Protein AF-A0A813TS20-F1 (afdb_monomer_lite)

Secondary structure (DSSP, 8-state):
-------------------------------------PPPP-PPPPPP--TTSPP---HHHHHHHHHH-SPPB-S--TTSS-----BTTBSS-SB-SS---HHHHHHHHHHTS-TTSS-HHHHHHHHHHH-SS-HHHHS---THHHHHHHHHHHHHHHHHHHHHHHHHHH---PPPGGGSHHHHHHHHHHHHHTT-STTTSHHHHS-S----EEEEEEEEE-TTS-EEEEEEEEE---HHHHHHHTTS--SSS-HHHHHHHHHHTEEEEEEEEE-S---HHHH---SS---SEEEEEEEE-TT-------

pLDDT: mean 73.96, std 21.56, range [24.03, 98.19]

Foldseek 3Di:
DDDDDDDDDDDDDDDDDDDDDDDDDDDDDDDDDDDDDDDDDDDDDDDDDDPVDDDDPPVVCVVQCVVPPQWDQQAAAPVSHQDDDDDPVCPQGRTFDAHCDPVLVVLVVVVVDDPVPDDPVSVVVVDCRRDVDDPCGVPDDDPVVVVVVVVVVVVVVVVVVVVVVCCVPPVPDDPPPCPPPVNVVVVLVVCLVVQPPCDPDSVVVDDPDPWDKDWDWDWDQFPVRDIDIDIDIDTDDDPVCLVPPPPPDCPNHHPVVNCVCVVQQFDFKDKDAAADDDDCVGGPDDPDDDDHGMDIDTDHDPPGDDDDDD

InterPro domains:
  IPR004203 Cytochrome c oxidase subunit IV family [PF02936] (77-211)
  IPR004203 Cytochrome c oxidase subunit IV family [PTHR10707] (47-214)
  IPR004203 Cytochrome c oxidase subunit IV family [cd00922] (72-208)
  IPR013288 Cytochrome c oxidase subunit IV [PR01873] (85-98)
  IPR013288 Cytochrome c oxidase subunit IV [PR01873] (128-146)
  IPR013288 Cytochrome c oxidase subunit IV [PR01873] (171-184)
  IPR013288 Cytochrome c oxidase subunit IV [PR01873] (198-214)
  IPR036639 Cytochrome c oxidase subunit IV superfamily [G3DSA:1.10.442.10] (70-215)
  IPR036639 Cytochrome c oxidase subunit IV superfamily [SSF81406] (72-214)

Structure (mmCIF, N/CA/C/O backbone):
data_AF-A0A813TS20-F1
#
_entry.id   AF-A0A813TS20-F1
#
loop_
_atom_site.group_PDB
_atom_site.id
_atom_site.type_symbol
_atom_site.label_atom_id
_atom_site.label_alt_id
_atom_site.label_comp_id
_atom_site.label_asym_id
_atom_site.label_entity_id
_atom_site.label_seq_id
_atom_site.pdbx_PDB_ins_code
_atom_site.Cartn_x
_atom_site.Cartn_y
_atom_site.Cartn_z
_atom_site.occupancy
_atom_site.B_iso_or_equiv
_atom_site.auth_seq_id
_atom_site.auth_comp_id
_atom_site.auth_asym_id
_atom_site.auth_atom_id
_atom_site.pdbx_PDB_model_num
ATOM 1 N N . MET A 1 1 ? 20.647 6.272 16.744 1.00 33.88 1 MET A N 1
ATOM 2 C CA . MET A 1 1 ? 19.736 7.051 15.870 1.00 33.88 1 MET A CA 1
ATOM 3 C C . MET A 1 1 ? 20.485 7.247 14.558 1.00 33.88 1 MET A C 1
ATOM 5 O O . MET A 1 1 ? 21.543 7.846 14.614 1.00 33.88 1 MET A O 1
ATOM 9 N N . SER A 1 2 ? 20.170 6.613 13.426 1.00 26.55 2 SER A N 1
ATOM 10 C CA . SER A 1 2 ? 18.889 6.173 12.834 1.00 26.55 2 SER A CA 1
ATOM 11 C C . SER A 1 2 ? 18.031 7.317 12.276 1.00 26.55 2 SER A C 1
ATOM 13 O O . SER A 1 2 ? 17.400 8.042 13.043 1.00 26.55 2 SER A O 1
ATOM 15 N N . ARG A 1 3 ? 18.085 7.440 10.940 1.00 27.83 3 ARG A N 1
ATOM 16 C CA . ARG A 1 3 ? 17.252 8.140 9.933 1.00 27.83 3 ARG A CA 1
ATOM 17 C C . ARG A 1 3 ? 18.030 7.941 8.618 1.00 27.83 3 ARG A C 1
ATOM 19 O O . ARG A 1 3 ? 19.188 8.329 8.575 1.00 27.83 3 ARG A O 1
ATOM 26 N N . VAL A 1 4 ? 17.569 7.254 7.572 1.00 31.39 4 VAL A N 1
ATOM 27 C CA . VAL A 1 4 ? 16.207 6.886 7.136 1.00 31.39 4 VAL A CA 1
ATOM 28 C C . VAL A 1 4 ? 15.348 8.104 6.799 1.00 31.39 4 VAL A C 1
ATOM 30 O O . VAL A 1 4 ? 14.438 8.468 7.536 1.00 31.39 4 VAL A O 1
ATOM 33 N N . LEU A 1 5 ? 15.655 8.702 5.647 1.00 29.28 5 LEU A N 1
ATOM 34 C CA . LEU A 1 5 ? 14.685 9.190 4.665 1.00 29.28 5 LEU A CA 1
ATOM 35 C C . LEU A 1 5 ? 15.213 8.769 3.277 1.00 29.28 5 LEU A C 1
ATOM 37 O O . LEU A 1 5 ? 16.421 8.769 3.072 1.00 29.28 5 LEU A O 1
ATOM 41 N N . GLY A 1 6 ? 14.399 8.366 2.305 1.00 26.25 6 GLY A N 1
ATOM 42 C CA . GLY A 1 6 ? 12.934 8.362 2.273 1.00 26.25 6 GLY A CA 1
ATOM 43 C C . GLY A 1 6 ? 12.458 9.116 1.040 1.00 26.25 6 GLY A C 1
ATOM 44 O O . GLY A 1 6 ? 12.233 10.321 1.112 1.00 26.25 6 GLY A O 1
ATOM 45 N N . ALA A 1 7 ? 12.361 8.419 -0.093 1.00 27.98 7 ALA A N 1
ATOM 46 C CA . ALA A 1 7 ? 11.979 9.029 -1.361 1.00 27.98 7 ALA A CA 1
ATOM 47 C C . ALA A 1 7 ? 10.559 9.610 -1.284 1.00 27.98 7 ALA A C 1
ATOM 49 O O . ALA A 1 7 ? 9.619 8.909 -0.912 1.00 27.98 7 ALA A O 1
ATOM 50 N N . PHE A 1 8 ? 10.401 10.874 -1.681 1.00 24.03 8 PHE A N 1
ATOM 51 C CA . PHE A 1 8 ? 9.095 11.505 -1.842 1.00 24.03 8 PHE A CA 1
ATOM 52 C C . PHE A 1 8 ? 8.899 11.957 -3.284 1.00 24.03 8 PHE A C 1
ATOM 54 O O . PHE A 1 8 ? 9.515 12.913 -3.751 1.00 24.03 8 PHE A O 1
ATOM 61 N N . CYS A 1 9 ? 8.002 11.259 -3.977 1.00 24.86 9 CYS A N 1
ATOM 62 C CA . CYS A 1 9 ? 7.483 11.683 -5.267 1.00 24.86 9 CYS A CA 1
ATOM 63 C C . CYS A 1 9 ? 6.777 13.043 -5.124 1.00 24.86 9 CYS A C 1
ATOM 65 O O . CYS A 1 9 ? 5.986 13.244 -4.198 1.00 24.86 9 CYS A O 1
ATOM 67 N N . LYS A 1 10 ? 7.009 13.956 -6.072 1.00 27.67 10 LYS A N 1
ATOM 68 C CA . LYS A 1 10 ? 6.129 15.102 -6.319 1.00 27.67 10 LYS A CA 1
ATOM 69 C C . LYS A 1 10 ? 5.746 15.141 -7.790 1.00 27.67 10 LYS A C 1
ATOM 71 O O . LYS A 1 10 ? 6.601 15.254 -8.660 1.00 27.67 10 LYS A O 1
ATOM 76 N N . PHE A 1 11 ? 4.443 15.057 -8.037 1.00 25.69 11 PHE A N 1
ATOM 77 C CA . PHE A 1 11 ? 3.848 15.199 -9.359 1.00 25.69 11 PHE A CA 1
ATOM 78 C C . PHE A 1 11 ? 4.040 16.631 -9.882 1.00 25.69 11 PHE A C 1
ATOM 80 O O . PHE A 1 11 ? 3.724 17.593 -9.180 1.00 25.69 11 PHE A O 1
ATOM 87 N N . GLY A 1 12 ? 4.477 16.760 -11.135 1.00 27.91 12 GLY A N 1
ATOM 88 C CA . GLY A 1 12 ? 4.283 17.954 -11.960 1.00 27.91 12 GLY A CA 1
ATOM 89 C C . GLY A 1 12 ? 3.257 17.643 -13.051 1.00 27.91 12 GLY A C 1
ATOM 90 O O . GLY A 1 12 ? 3.332 16.586 -13.676 1.00 27.91 12 GLY A O 1
ATOM 91 N N . LEU A 1 13 ? 2.266 18.513 -13.260 1.00 34.25 13 LEU A N 1
ATOM 92 C CA . LEU A 1 13 ? 1.181 18.246 -14.209 1.00 34.25 13 LEU A CA 1
ATOM 93 C C . LEU A 1 13 ? 1.629 18.506 -15.657 1.00 34.25 13 LEU A C 1
ATOM 95 O O . LEU A 1 13 ? 1.751 19.655 -16.072 1.00 34.25 13 LEU A O 1
ATOM 99 N N . GLY A 1 14 ? 1.783 17.440 -16.446 1.00 28.02 14 GLY A N 1
ATOM 100 C CA . GLY A 1 14 ? 1.807 17.497 -17.911 1.00 28.02 14 GLY A CA 1
ATOM 101 C C . GLY A 1 14 ? 0.422 17.168 -18.476 1.00 28.02 14 GLY A C 1
ATOM 102 O O . GLY A 1 14 ? -0.063 16.049 -18.310 1.00 28.02 14 GLY A O 1
ATOM 103 N N . CYS A 1 15 ? -0.244 18.131 -19.117 1.00 27.30 15 CYS A N 1
ATOM 104 C CA . CYS A 1 15 ? -1.631 17.967 -19.564 1.00 27.30 15 CYS A CA 1
ATOM 105 C C . CYS A 1 15 ? -1.736 17.046 -20.798 1.00 27.30 15 CYS A C 1
ATOM 107 O O . CYS A 1 15 ? -1.477 17.473 -21.924 1.00 27.30 15 CYS A O 1
ATOM 109 N N . ARG A 1 16 ? -2.141 15.781 -20.606 1.00 31.91 16 ARG A N 1
ATOM 110 C CA . ARG A 1 16 ? -2.472 14.872 -21.718 1.00 31.91 16 ARG A CA 1
ATOM 111 C C . ARG A 1 16 ? -3.752 15.328 -22.421 1.00 31.91 16 ARG A C 1
ATOM 113 O O . ARG A 1 16 ? -4.822 15.302 -21.820 1.00 31.91 16 ARG A O 1
ATOM 120 N N . ILE A 1 17 ? -3.664 15.616 -23.719 1.00 34.75 17 ILE A N 1
ATOM 121 C CA . ILE A 1 17 ? -4.830 15.763 -24.601 1.00 34.75 17 ILE A CA 1
ATOM 122 C C . ILE A 1 17 ? -4.656 14.818 -25.795 1.00 34.75 17 ILE A C 1
ATOM 124 O O . ILE A 1 17 ? -4.082 15.179 -26.818 1.00 34.75 17 ILE A O 1
ATOM 128 N N . HIS A 1 18 ? -5.163 13.591 -25.669 1.00 33.38 18 HIS A N 1
ATOM 129 C CA . HIS A 1 18 ? -5.378 12.724 -26.829 1.00 33.38 18 HIS A CA 1
ATOM 130 C C . HIS A 1 18 ? -6.571 13.246 -27.643 1.00 33.38 18 HIS A C 1
ATOM 132 O O . HIS A 1 18 ? -7.562 13.705 -27.069 1.00 33.38 18 HIS A O 1
ATOM 138 N N . ARG A 1 19 ? -6.517 13.135 -28.975 1.00 33.53 19 ARG A N 1
ATOM 139 C CA . ARG A 1 19 ? -7.687 13.314 -29.848 1.00 33.53 19 ARG A CA 1
ATOM 140 C C . ARG A 1 19 ? -7.751 12.183 -30.863 1.00 33.53 19 ARG A C 1
ATOM 142 O O . ARG A 1 19 ? -6.833 11.991 -31.647 1.00 33.53 19 ARG A O 1
ATOM 149 N N . LEU A 1 20 ? -8.855 11.450 -30.812 1.00 39.25 20 LEU A N 1
ATOM 150 C CA . LEU A 1 20 ? -9.160 10.282 -31.629 1.00 39.25 20 LEU A CA 1
ATOM 151 C C . LEU A 1 20 ? -10.614 10.467 -32.083 1.00 39.25 20 LEU A C 1
ATOM 153 O O . LEU A 1 20 ? -11.476 10.719 -31.241 1.00 39.25 20 LEU A O 1
ATOM 157 N N . VAL A 1 21 ? -10.888 10.428 -33.390 1.00 32.12 21 VAL A N 1
ATOM 158 C CA . VAL A 1 21 ? -12.241 10.630 -33.936 1.00 32.12 21 VAL A CA 1
ATOM 159 C C . VAL A 1 21 ? -12.498 9.667 -35.093 1.00 32.12 21 VAL A C 1
ATOM 161 O O . VAL A 1 21 ? -11.764 9.659 -36.077 1.00 32.12 21 VAL A O 1
ATOM 164 N N . GLN A 1 22 ? -13.593 8.916 -34.992 1.00 33.91 22 GLN A N 1
ATOM 165 C CA . GLN A 1 22 ? -14.279 8.267 -36.111 1.00 33.91 22 GLN A CA 1
ATOM 166 C C . GLN A 1 22 ? -15.790 8.577 -36.040 1.00 33.91 22 GLN A C 1
ATOM 168 O O . GLN A 1 22 ? -16.224 9.390 -35.223 1.00 33.91 22 GLN A O 1
ATOM 173 N N . PHE A 1 23 ? -16.575 8.051 -36.982 1.00 28.72 23 PHE A N 1
ATOM 174 C CA . PHE A 1 23 ? -17.846 8.652 -37.404 1.00 28.72 23 PHE A CA 1
ATOM 175 C C . PHE A 1 23 ? -19.115 8.214 -36.633 1.00 28.72 23 PHE A C 1
ATOM 177 O O . PHE A 1 23 ? -19.191 7.132 -36.065 1.00 28.72 23 PHE A O 1
ATOM 184 N N . ARG A 1 24 ? -20.112 9.117 -36.701 1.00 28.64 24 ARG A N 1
ATOM 185 C CA . ARG A 1 24 ? -21.598 8.992 -36.650 1.00 28.64 24 ARG A CA 1
ATOM 186 C C . ARG A 1 24 ? -22.189 7.556 -36.680 1.00 28.64 24 ARG A C 1
ATOM 188 O O . ARG A 1 24 ? -21.689 6.724 -37.422 1.00 28.64 24 ARG A O 1
ATOM 195 N N . THR A 1 25 ? -23.330 7.213 -36.054 1.00 30.72 25 THR A N 1
ATOM 196 C CA . THR A 1 25 ? -24.440 7.985 -35.405 1.00 30.72 25 THR A CA 1
ATOM 197 C C . THR A 1 25 ? -25.069 7.121 -34.258 1.00 30.72 25 THR A C 1
ATOM 199 O O . THR A 1 25 ? -24.360 6.247 -33.781 1.00 30.72 25 THR A O 1
ATOM 202 N N . ALA A 1 26 ? -26.289 7.227 -33.687 1.00 30.31 26 ALA A N 1
ATOM 203 C CA . ALA A 1 26 ? -27.591 7.852 -34.023 1.00 30.31 26 ALA A CA 1
ATOM 204 C C . ALA A 1 26 ? -28.381 8.301 -32.750 1.00 30.31 26 ALA A C 1
ATOM 206 O O . ALA A 1 26 ? -27.763 8.757 -31.793 1.00 30.31 26 ALA A O 1
ATOM 207 N N . VAL A 1 27 ? -29.727 8.224 -32.738 1.00 35.44 27 VAL A N 1
ATOM 208 C CA . VAL A 1 27 ? -30.636 8.690 -31.654 1.00 35.44 27 VAL A CA 1
ATOM 209 C C . VAL A 1 27 ? -31.795 7.709 -31.427 1.00 35.44 27 VAL A C 1
ATOM 211 O O . VAL A 1 27 ? -32.346 7.214 -32.406 1.00 35.44 27 VAL A O 1
ATOM 214 N N . THR A 1 28 ? -32.229 7.501 -30.172 1.00 30.20 28 THR A N 1
ATOM 215 C CA . THR A 1 28 ? -33.612 7.128 -29.762 1.00 30.20 28 THR A CA 1
ATOM 216 C C . THR A 1 28 ? -33.793 7.376 -28.253 1.00 30.20 28 THR A C 1
ATOM 218 O O . THR A 1 28 ? -32.825 7.295 -27.500 1.00 30.20 28 THR A O 1
ATOM 221 N N . THR A 1 29 ? -35.023 7.674 -27.814 1.00 33.66 29 THR A N 1
ATOM 222 C CA . THR A 1 29 ? -35.384 7.978 -26.415 1.00 33.66 29 THR A CA 1
ATOM 223 C C . THR A 1 29 ? -36.510 7.065 -25.929 1.00 33.66 29 THR A C 1
ATOM 225 O O . THR A 1 29 ? -37.517 6.929 -26.619 1.00 33.66 29 THR A O 1
ATOM 228 N N . THR A 1 30 ? -36.409 6.538 -24.706 1.00 32.47 30 THR A N 1
ATOM 229 C CA . THR A 1 30 ? -37.544 5.963 -23.955 1.00 32.47 30 THR A CA 1
ATOM 230 C C . THR A 1 30 ? -37.448 6.326 -22.476 1.00 32.47 30 THR A C 1
ATOM 232 O O . THR A 1 30 ? -36.366 6.277 -21.898 1.00 32.47 30 THR A O 1
ATOM 235 N N . HIS A 1 31 ? -38.583 6.666 -21.864 1.00 37.22 31 HIS A N 1
ATOM 236 C CA . HIS A 1 31 ? -38.701 7.095 -20.468 1.00 37.22 31 HIS A CA 1
ATOM 237 C C . HIS A 1 31 ? -39.427 6.018 -19.648 1.00 37.22 31 HIS A C 1
ATOM 239 O O . HIS A 1 31 ? -40.453 5.504 -20.089 1.00 37.22 31 HIS A O 1
ATOM 245 N N . SER A 1 32 ? -38.956 5.713 -18.438 1.00 35.50 32 SER A N 1
ATOM 246 C CA . SER A 1 32 ? -39.628 4.820 -17.482 1.00 35.50 32 SER A CA 1
ATOM 247 C C . SER A 1 32 ? -39.673 5.471 -16.097 1.00 35.50 32 SER A C 1
ATOM 249 O O . SER A 1 32 ? -38.746 6.176 -15.707 1.00 35.50 32 SER A O 1
ATOM 251 N N . GLN A 1 33 ? -40.789 5.313 -15.378 1.00 38.31 33 GLN A N 1
ATOM 252 C CA . GLN A 1 33 ? -40.983 5.941 -14.066 1.00 38.31 33 GLN A CA 1
ATOM 253 C C . GLN A 1 33 ? -40.627 5.007 -12.906 1.00 38.31 33 GLN A C 1
ATOM 255 O O . GLN A 1 33 ? -40.787 3.790 -12.986 1.00 38.31 33 GLN A O 1
ATOM 260 N N . VAL A 1 34 ? -40.175 5.619 -11.811 1.00 38.56 34 VAL A N 1
ATOM 261 C CA . VAL A 1 34 ? -39.959 4.972 -10.512 1.00 38.56 34 VAL A CA 1
ATOM 262 C C . VAL A 1 34 ? -41.309 4.779 -9.813 1.00 38.56 34 VAL A C 1
ATOM 264 O O . VAL A 1 34 ? -42.204 5.612 -9.949 1.00 38.56 34 VAL A O 1
ATOM 267 N N . ARG A 1 35 ? -41.459 3.687 -9.057 1.00 30.48 35 ARG A N 1
ATOM 268 C CA . ARG A 1 35 ? -42.661 3.384 -8.271 1.00 30.48 35 ARG A CA 1
ATOM 269 C C . ARG A 1 35 ? -42.286 3.218 -6.803 1.00 30.48 35 ARG A C 1
ATOM 271 O O . ARG A 1 35 ? -41.484 2.351 -6.473 1.00 30.48 35 ARG A O 1
ATOM 278 N N . GLU A 1 36 ? -42.871 4.039 -5.940 1.00 33.78 36 GLU A N 1
ATOM 279 C CA . GLU A 1 36 ? -42.669 3.961 -4.492 1.00 33.78 36 GLU A CA 1
ATOM 280 C C . GLU A 1 36 ? -43.490 2.823 -3.864 1.00 33.78 36 GLU A C 1
ATOM 282 O O . GLU A 1 36 ? -44.563 2.459 -4.354 1.00 33.78 36 GLU A O 1
ATOM 287 N N . THR A 1 37 ? -42.998 2.280 -2.749 1.00 31.36 37 THR A N 1
ATOM 288 C CA . THR A 1 37 ? -43.692 1.281 -1.923 1.00 31.36 37 THR A CA 1
ATOM 289 C C . THR A 1 37 ? -43.893 1.820 -0.513 1.00 31.36 37 THR A C 1
ATOM 291 O O . THR A 1 37 ? -42.916 2.113 0.175 1.00 31.36 37 THR A O 1
ATOM 294 N N . GLN A 1 38 ? -45.145 1.919 -0.066 1.00 31.72 38 GLN A N 1
ATOM 295 C CA . GLN A 1 38 ? -45.486 2.329 1.298 1.00 31.72 38 GLN A CA 1
ATOM 296 C C . GLN A 1 38 ? -45.533 1.118 2.239 1.00 31.72 38 GLN A C 1
ATOM 298 O O . GLN A 1 38 ? -46.165 0.109 1.927 1.00 31.72 38 GLN A O 1
ATOM 303 N N . THR A 1 39 ? -44.906 1.232 3.409 1.00 30.88 39 THR A N 1
ATOM 304 C CA . THR A 1 39 ? -45.008 0.264 4.511 1.00 30.88 39 THR A CA 1
ATOM 305 C C . THR A 1 39 ? -46.162 0.631 5.443 1.00 30.88 39 THR A C 1
ATOM 307 O O . THR A 1 39 ? -46.286 1.780 5.862 1.00 30.88 39 THR A O 1
ATOM 310 N N . GLN A 1 40 ? -46.995 -0.346 5.810 1.00 31.45 40 GLN A N 1
ATOM 311 C CA . GLN A 1 40 ? -48.038 -0.170 6.826 1.00 31.45 40 GLN A CA 1
ATOM 312 C C . GLN A 1 40 ? -47.524 -0.592 8.208 1.00 31.45 40 GLN A C 1
ATOM 314 O O . GLN A 1 40 ? -47.018 -1.700 8.372 1.00 31.45 40 GLN A O 1
ATOM 319 N N . ASN A 1 41 ? -47.703 0.272 9.209 1.00 33.00 41 ASN A N 1
ATOM 320 C CA . ASN A 1 41 ? -47.490 -0.076 10.615 1.00 33.00 41 ASN A CA 1
ATOM 321 C C . ASN A 1 41 ? -48.732 -0.787 11.171 1.00 33.00 41 ASN A C 1
ATOM 323 O O . ASN A 1 41 ? -49.856 -0.352 10.919 1.00 33.00 41 ASN A O 1
ATOM 327 N N . HIS A 1 42 ? -48.534 -1.848 11.955 1.00 32.38 42 HIS A N 1
ATOM 328 C CA . HIS A 1 42 ? -49.621 -2.617 12.562 1.00 32.38 42 HIS A CA 1
ATOM 329 C C . HIS A 1 42 ? -49.656 -2.398 14.081 1.00 32.38 42 HIS A C 1
ATOM 331 O O . HIS A 1 42 ? -48.760 -2.833 14.804 1.00 32.38 42 HIS A O 1
ATOM 337 N N . SER A 1 43 ? -50.680 -1.690 14.559 1.00 37.09 43 SER A N 1
ATOM 338 C CA . SER A 1 43 ? -50.851 -1.336 15.972 1.00 37.09 43 SER A CA 1
ATOM 339 C C . SER A 1 43 ? -51.392 -2.518 16.780 1.00 37.09 43 SER A C 1
ATOM 341 O O . SER A 1 43 ? -52.498 -2.983 16.514 1.00 37.09 43 SER A O 1
ATOM 343 N N . GLN A 1 44 ? -50.659 -2.974 17.798 1.00 37.47 44 GLN A N 1
ATOM 344 C CA . GLN A 1 44 ? -51.157 -3.970 18.755 1.00 37.47 44 GLN A CA 1
ATOM 345 C C . GLN A 1 44 ? -51.871 -3.284 19.932 1.00 37.47 44 GLN A C 1
ATOM 347 O O . GLN A 1 44 ? -51.403 -2.262 20.434 1.00 37.47 44 GLN A O 1
ATOM 352 N N . GLN A 1 45 ? -53.008 -3.837 20.364 1.00 33.75 45 GLN A N 1
ATOM 353 C CA . GLN A 1 45 ? -53.750 -3.365 21.542 1.00 33.75 45 GLN A CA 1
ATOM 354 C C . GLN A 1 45 ? -53.241 -4.031 22.838 1.00 33.75 45 GLN A C 1
ATOM 356 O O . GLN A 1 45 ? -52.669 -5.122 22.772 1.00 33.75 45 GLN A O 1
ATOM 361 N N . PRO A 1 46 ? -53.448 -3.416 24.022 1.00 40.94 46 PRO A N 1
ATOM 362 C CA . PRO A 1 46 ? -53.068 -4.014 25.301 1.00 40.94 46 PRO A CA 1
ATOM 363 C C . PRO A 1 46 ? -53.924 -5.244 25.628 1.00 40.94 46 PRO A C 1
ATOM 365 O O . PRO A 1 46 ? -55.125 -5.254 25.365 1.00 40.94 46 PRO A O 1
ATOM 368 N N . HIS A 1 47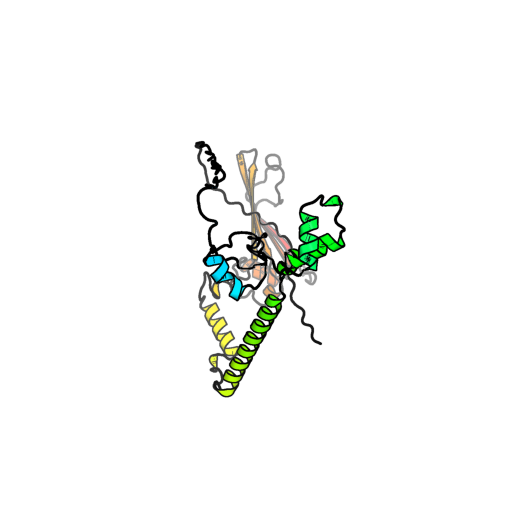 ? -53.319 -6.258 26.248 1.00 44.66 47 HIS A N 1
ATOM 369 C CA . HIS A 1 47 ? -54.036 -7.446 26.709 1.00 44.66 47 HIS A CA 1
ATOM 370 C C . HIS A 1 47 ? -54.662 -7.187 28.087 1.00 44.66 47 HIS A C 1
ATOM 372 O O . HIS A 1 47 ? -53.950 -6.906 29.050 1.00 44.66 47 HIS A O 1
ATOM 378 N N . GLU A 1 48 ? -55.985 -7.300 28.190 1.00 47.34 48 GLU A N 1
ATOM 379 C CA . GLU A 1 48 ? -56.709 -7.174 29.461 1.00 47.34 48 GLU A CA 1
ATOM 380 C C . GLU A 1 48 ? -56.475 -8.413 30.353 1.00 47.34 48 GLU A C 1
ATOM 382 O O . GLU A 1 48 ? -56.208 -9.509 29.846 1.00 47.34 48 GLU A O 1
ATOM 387 N N . LEU A 1 49 ? -56.509 -8.243 31.680 1.00 57.78 49 LEU A N 1
ATOM 388 C CA . LEU A 1 49 ? -56.166 -9.284 32.659 1.00 57.78 49 LEU A CA 1
ATOM 389 C C . LEU A 1 49 ? -57.409 -9.763 33.419 1.00 57.78 49 LEU A C 1
ATOM 391 O O . LEU A 1 49 ? -58.031 -9.003 34.155 1.00 57.78 49 LEU A O 1
ATOM 395 N N . ASP A 1 50 ? -57.734 -11.043 33.245 1.00 63.59 50 ASP A N 1
ATOM 396 C CA . ASP A 1 50 ? -58.948 -11.685 33.761 1.00 63.59 50 ASP A CA 1
ATOM 397 C C . ASP A 1 50 ? -58.890 -11.904 35.296 1.00 63.59 50 ASP A C 1
ATOM 399 O O . ASP A 1 50 ? -58.046 -12.676 35.774 1.00 63.59 50 ASP A O 1
ATOM 403 N N . PRO A 1 51 ? -59.763 -11.248 36.093 1.00 57.59 51 PRO A N 1
ATOM 404 C CA . PRO A 1 51 ? -59.645 -11.187 37.553 1.00 57.59 51 PRO A CA 1
ATOM 405 C C . PRO A 1 51 ? -60.024 -12.480 38.293 1.00 57.59 51 PRO A C 1
ATOM 407 O O . PRO A 1 51 ? -59.836 -12.552 39.507 1.00 57.59 51 PRO A O 1
ATOM 410 N N . LEU A 1 52 ? -60.558 -13.500 37.609 1.00 68.06 52 LEU A N 1
ATOM 411 C CA . LEU A 1 52 ? -60.922 -14.785 38.231 1.00 68.06 52 LEU A CA 1
ATOM 412 C C . LEU A 1 52 ? -59.771 -15.801 38.282 1.00 68.06 52 LEU A C 1
ATOM 414 O O . LEU A 1 52 ? -59.900 -16.857 38.906 1.00 68.06 52 LEU A O 1
ATOM 418 N N . LYS A 1 53 ? -58.633 -15.507 37.645 1.00 46.59 53 LYS A N 1
ATOM 419 C CA . LYS A 1 53 ? -57.461 -16.385 37.674 1.00 46.59 53 LYS A CA 1
ATOM 420 C C . LYS A 1 53 ? -56.708 -16.209 39.004 1.00 46.59 53 LYS A C 1
ATOM 422 O O . LYS A 1 53 ? -56.401 -15.072 39.361 1.00 46.59 53 LYS A O 1
ATOM 427 N N . PRO A 1 54 ? -56.353 -17.287 39.736 1.00 51.44 54 PRO A N 1
ATOM 428 C CA . PRO A 1 54 ? -55.482 -17.155 40.903 1.00 51.44 54 PRO A CA 1
ATOM 429 C C . PRO A 1 54 ? -54.157 -16.493 40.486 1.00 51.44 54 PRO A C 1
ATOM 431 O O . PRO A 1 54 ? -53.697 -16.736 39.362 1.00 51.44 54 PRO A O 1
ATOM 434 N N . PRO A 1 55 ? -53.541 -15.664 41.354 1.00 53.50 55 PRO A N 1
ATOM 435 C CA . PRO A 1 55 ? -52.351 -14.896 41.003 1.00 53.50 55 PRO A CA 1
ATOM 436 C C . PRO A 1 55 ? -51.279 -15.838 40.464 1.00 53.50 55 PRO A C 1
ATOM 438 O O . PRO A 1 55 ? -50.958 -16.846 41.096 1.00 53.50 55 PRO A O 1
ATOM 441 N N . HIS A 1 56 ? -50.777 -15.542 39.264 1.00 54.72 56 HIS A N 1
ATOM 442 C CA . HIS A 1 56 ? -49.894 -16.457 38.554 1.00 54.72 56 HIS A CA 1
ATOM 443 C C . HIS A 1 56 ? -48.626 -16.699 39.375 1.00 54.72 56 HIS A C 1
ATOM 445 O O . HIS A 1 56 ? -47.788 -15.809 39.524 1.00 54.72 56 HIS A O 1
ATOM 451 N N . ILE A 1 57 ? -48.498 -17.918 39.909 1.00 47.47 57 ILE A N 1
ATOM 452 C CA . ILE A 1 57 ? -47.263 -18.392 40.525 1.00 47.47 57 ILE A CA 1
ATOM 453 C C . ILE A 1 57 ? -46.259 -18.555 39.387 1.00 47.47 57 ILE A C 1
ATOM 455 O O . ILE A 1 57 ? -46.241 -19.562 38.679 1.00 47.47 57 ILE A O 1
ATOM 459 N N . ASP A 1 58 ? -45.472 -17.505 39.189 1.00 56.56 58 ASP A N 1
ATOM 460 C CA . ASP A 1 58 ? -44.434 -17.419 38.175 1.00 56.56 58 ASP A CA 1
ATOM 461 C C . ASP A 1 58 ? -43.273 -18.352 38.558 1.00 56.56 58 ASP A C 1
ATOM 463 O O . ASP A 1 58 ? -42.310 -17.993 39.248 1.00 56.56 58 ASP A O 1
ATOM 467 N N . HIS A 1 59 ? -43.417 -19.614 38.150 1.00 51.69 59 HIS A N 1
ATOM 468 C CA . HIS A 1 59 ? -42.429 -20.663 38.369 1.00 51.69 59 HIS A CA 1
ATOM 469 C C . HIS A 1 59 ? -41.093 -20.349 37.682 1.00 51.69 59 HIS A C 1
ATOM 471 O O . HIS A 1 59 ? -40.047 -20.776 38.177 1.00 51.69 59 HIS A O 1
ATOM 477 N N . ASP A 1 60 ? -41.099 -19.576 36.593 1.00 56.69 60 ASP A N 1
ATOM 478 C CA . ASP A 1 60 ? -39.878 -19.154 35.915 1.00 56.69 60 ASP A CA 1
ATOM 479 C C . ASP A 1 60 ? -39.149 -18.072 36.723 1.00 56.69 60 ASP A C 1
ATOM 481 O O . ASP A 1 60 ? -37.960 -18.234 36.994 1.00 56.69 60 ASP A O 1
ATOM 485 N N . ARG A 1 61 ? -39.839 -17.067 37.277 1.00 55.97 61 ARG A N 1
ATOM 486 C CA . ARG A 1 61 ? -39.255 -16.126 38.254 1.00 55.97 61 ARG A CA 1
ATOM 487 C C . ARG A 1 61 ? -38.644 -16.846 39.457 1.00 55.97 61 ARG A C 1
ATOM 489 O O . ARG A 1 61 ? -37.549 -16.488 39.899 1.00 55.97 61 ARG A O 1
ATOM 496 N N . MET A 1 62 ? -39.295 -17.898 39.956 1.00 51.34 62 MET A N 1
ATOM 497 C CA . MET A 1 62 ? -38.777 -18.712 41.065 1.00 51.34 62 MET A CA 1
ATOM 498 C C . MET A 1 62 ? -37.543 -19.552 40.670 1.00 51.34 62 MET A C 1
ATOM 500 O O . MET A 1 62 ? -36.656 -19.775 41.492 1.00 51.34 62 MET A O 1
ATOM 504 N N . ARG A 1 63 ? -37.438 -19.953 39.396 1.00 62.47 63 ARG A N 1
ATOM 505 C CA . ARG A 1 63 ? -36.271 -20.616 38.782 1.00 62.47 63 ARG A CA 1
ATOM 506 C C . ARG A 1 63 ? -35.127 -19.645 38.451 1.00 62.47 63 ARG A C 1
ATOM 508 O O . ARG A 1 63 ? -33.966 -20.054 38.418 1.00 62.47 63 ARG A O 1
ATOM 515 N N . MET A 1 64 ? -35.444 -18.374 38.205 1.00 62.38 64 MET A N 1
ATOM 516 C CA . MET A 1 64 ? -34.509 -17.308 37.830 1.00 62.38 64 MET A CA 1
ATOM 517 C C . MET A 1 64 ? -33.820 -16.677 39.047 1.00 62.38 64 MET A C 1
ATOM 519 O O . MET A 1 64 ? -32.595 -16.540 39.038 1.00 62.38 64 MET A O 1
ATOM 523 N N . HIS A 1 65 ? -34.568 -16.358 40.113 1.00 62.94 65 HIS A N 1
ATOM 524 C CA . HIS A 1 65 ? -34.037 -15.692 41.314 1.00 62.94 65 HIS A CA 1
ATOM 525 C C . HIS A 1 65 ? -32.740 -16.312 41.886 1.00 62.94 65 HIS A C 1
ATOM 527 O O . HIS A 1 65 ? -31.833 -15.540 42.194 1.00 62.94 65 HIS A O 1
ATOM 533 N N . PRO A 1 66 ? -32.545 -17.647 41.967 1.00 69.44 66 PRO A N 1
ATOM 534 C CA . PRO A 1 66 ? -31.300 -18.234 42.483 1.00 69.44 66 PRO A CA 1
ATOM 535 C C . PRO A 1 66 ? -30.017 -17.870 41.714 1.00 69.44 66 PRO A C 1
ATOM 537 O O . PRO A 1 66 ? -28.933 -17.939 42.285 1.00 69.44 66 PRO A O 1
ATOM 540 N N . ARG A 1 67 ? -30.109 -17.482 40.433 1.00 69.88 67 ARG A N 1
ATOM 541 C CA . ARG A 1 67 ? -28.955 -17.047 39.611 1.00 69.88 67 ARG A CA 1
ATOM 542 C C . ARG A 1 67 ? -28.698 -15.541 39.668 1.00 69.88 67 ARG A C 1
ATOM 544 O O . ARG A 1 67 ? -27.648 -15.076 39.242 1.00 69.88 67 ARG A O 1
ATOM 551 N N . ILE A 1 68 ? -29.692 -14.797 40.136 1.00 71.12 68 ILE A N 1
ATOM 552 C CA . ILE A 1 68 ? -29.851 -13.351 39.953 1.00 71.12 68 ILE A CA 1
ATOM 553 C C . ILE A 1 68 ? -29.806 -12.604 41.294 1.00 71.12 68 ILE A C 1
ATOM 555 O O . ILE A 1 68 ? -29.388 -11.446 41.358 1.00 71.12 68 ILE A O 1
ATOM 559 N N . GLY A 1 69 ? -30.204 -13.275 42.376 1.00 76.88 69 GLY A N 1
ATOM 560 C CA . GLY A 1 69 ? -30.415 -12.692 43.692 1.00 76.88 69 GLY A CA 1
ATOM 561 C C . GLY A 1 69 ? -31.709 -11.878 43.770 1.00 76.88 69 GLY A C 1
ATOM 562 O O . GLY A 1 69 ? -32.678 -12.112 43.044 1.00 76.88 69 GLY A O 1
ATOM 563 N N . ASN A 1 70 ? -31.707 -10.891 44.663 1.00 81.06 70 ASN A N 1
ATOM 564 C CA . ASN A 1 70 ? -32.845 -10.008 44.926 1.00 81.06 70 ASN A CA 1
ATOM 565 C C . ASN A 1 70 ? -32.753 -8.725 44.077 1.00 81.06 70 ASN A C 1
ATOM 567 O O . ASN A 1 70 ? -32.716 -7.622 44.620 1.00 81.06 70 ASN A O 1
ATOM 571 N N . ARG A 1 71 ? -32.629 -8.881 42.754 1.00 85.31 71 ARG A N 1
ATOM 572 C CA . ARG A 1 71 ? -32.674 -7.777 41.782 1.00 85.31 71 ARG A CA 1
ATOM 573 C C . ARG A 1 71 ? -34.081 -7.653 41.206 1.00 85.31 71 ARG A C 1
ATOM 575 O O . ARG A 1 71 ? -34.716 -8.673 40.926 1.00 85.31 71 ARG A O 1
ATOM 582 N N . GLU A 1 72 ? -34.537 -6.430 40.966 1.00 83.31 72 GLU A N 1
ATOM 583 C CA . GLU A 1 72 ? -35.783 -6.194 40.240 1.00 83.31 72 GLU A CA 1
ATOM 584 C C . GLU A 1 72 ? -35.675 -6.585 38.751 1.00 83.31 72 GLU A C 1
ATOM 586 O O . GLU A 1 72 ? -34.815 -6.090 38.015 1.00 83.31 72 GLU A O 1
ATOM 591 N N . ILE A 1 73 ? -36.589 -7.458 38.312 1.00 84.50 73 ILE A N 1
ATOM 592 C CA . ILE A 1 73 ? -36.854 -7.769 36.901 1.00 84.50 73 ILE A CA 1
ATOM 593 C C . ILE A 1 73 ? -37.824 -6.707 36.376 1.00 84.50 73 ILE A C 1
ATOM 595 O O . ILE A 1 73 ? -38.914 -6.550 36.922 1.00 84.50 73 ILE A O 1
ATOM 599 N N . VAL A 1 74 ? -37.418 -5.985 35.331 1.00 82.75 74 VAL A N 1
ATOM 600 C CA . VAL A 1 74 ? -38.127 -4.809 34.793 1.00 82.75 74 VAL A CA 1
ATOM 601 C C . VAL A 1 74 ? -38.869 -5.137 33.491 1.00 82.75 74 VAL A C 1
ATOM 603 O O . VAL A 1 74 ? -39.855 -4.483 33.163 1.00 82.75 74 VAL A O 1
ATOM 606 N N . GLY A 1 75 ? -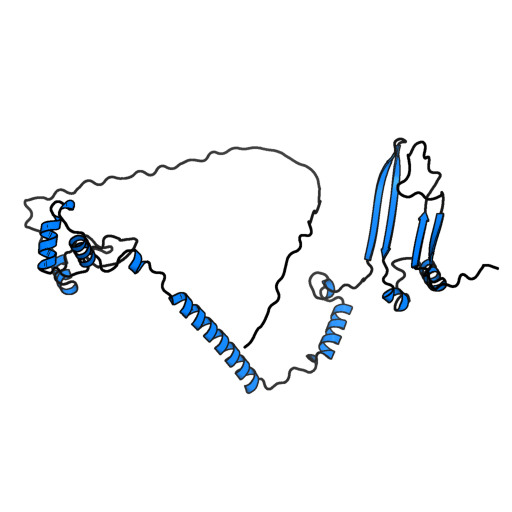38.435 -6.162 32.751 1.00 79.06 75 GLY A N 1
ATOM 607 C CA . GLY A 1 75 ? -39.074 -6.571 31.501 1.00 79.06 75 GLY A CA 1
ATOM 608 C C . GLY A 1 75 ? -38.522 -7.877 30.929 1.00 79.06 75 GLY A C 1
ATOM 609 O O . GLY A 1 75 ? -37.692 -8.547 31.542 1.00 79.06 75 GLY A O 1
ATOM 610 N N . TYR A 1 76 ? -38.987 -8.239 29.735 1.00 75.56 76 TYR A N 1
ATOM 611 C CA . TYR A 1 76 ? -38.585 -9.466 29.043 1.00 75.56 76 TYR A CA 1
ATOM 612 C C . TYR A 1 76 ? -37.250 -9.293 28.313 1.00 75.56 76 TYR A C 1
ATOM 614 O O . TYR A 1 76 ? -37.069 -8.339 27.558 1.00 75.56 76 TYR A O 1
ATOM 622 N N . GLY A 1 77 ? -36.313 -10.220 28.521 1.00 71.88 77 GLY A N 1
ATOM 623 C CA . GLY A 1 77 ? -35.013 -10.189 27.847 1.00 71.88 77 GLY A CA 1
ATOM 624 C C . GLY A 1 77 ? -35.057 -10.801 26.448 1.00 71.88 77 GLY A C 1
ATOM 625 O O . GLY A 1 77 ? -36.002 -11.503 26.088 1.00 71.88 77 GLY A O 1
ATOM 626 N N . MET A 1 78 ? -33.982 -10.617 25.674 1.00 66.19 78 MET A N 1
ATOM 627 C CA . MET A 1 78 ? -33.863 -11.067 24.271 1.00 66.19 78 MET A CA 1
ATOM 628 C C . MET A 1 78 ? -34.078 -12.586 24.052 1.00 66.19 78 MET A C 1
ATOM 630 O O . MET A 1 78 ? -34.242 -13.033 22.920 1.00 66.19 78 MET A O 1
ATOM 634 N N . LYS A 1 79 ? -34.086 -13.399 25.119 1.00 70.00 79 LYS A N 1
ATOM 635 C CA . LYS A 1 79 ? -34.380 -14.846 25.089 1.00 70.00 79 LYS A CA 1
ATOM 636 C C . LYS A 1 79 ? -35.468 -15.263 26.093 1.00 70.00 79 LYS A C 1
ATOM 638 O O . LYS A 1 79 ? -35.480 -16.408 26.531 1.00 70.00 79 LYS A O 1
ATOM 643 N N . GLY A 1 80 ? -36.308 -14.333 26.550 1.00 70.31 80 GLY A N 1
ATOM 644 C CA . GLY A 1 80 ? -37.258 -14.531 27.657 1.00 70.31 80 GLY A CA 1
ATOM 645 C C . GLY A 1 80 ? -36.612 -14.542 29.052 1.00 70.31 80 GLY A C 1
ATOM 646 O O . GLY A 1 80 ? -37.240 -14.115 30.014 1.00 70.31 80 GLY A O 1
ATOM 647 N N . ASN A 1 81 ? -35.343 -14.945 29.166 1.00 75.31 81 ASN A N 1
ATOM 648 C CA . ASN A 1 81 ? -34.568 -14.846 30.405 1.00 75.31 81 ASN A CA 1
ATOM 649 C C . ASN A 1 81 ? -34.308 -13.377 30.808 1.00 75.31 81 ASN A C 1
ATOM 651 O O . ASN A 1 81 ? -33.921 -12.584 29.945 1.00 75.31 81 ASN A O 1
ATOM 655 N N . PRO A 1 82 ? -34.414 -13.021 32.102 1.00 76.62 82 PRO A N 1
ATOM 656 C CA . PRO A 1 82 ? -34.067 -11.702 32.623 1.00 76.62 82 PRO A CA 1
ATOM 657 C C . PRO A 1 82 ? -32.554 -11.569 32.863 1.00 76.62 82 PRO A C 1
ATOM 659 O O . PRO A 1 82 ? -32.081 -11.440 33.991 1.00 76.62 82 PRO A O 1
ATOM 662 N N . ASP A 1 83 ? -31.790 -11.617 31.774 1.00 80.88 83 ASP A N 1
ATOM 663 C CA . ASP A 1 83 ? -30.342 -11.397 31.768 1.00 80.88 83 ASP A CA 1
ATOM 664 C C . ASP A 1 83 ? -30.017 -9.880 31.724 1.00 80.88 83 ASP A C 1
ATOM 666 O O . ASP A 1 83 ? -30.845 -9.066 31.296 1.00 80.88 83 ASP A O 1
ATOM 670 N N . TYR A 1 84 ? -28.816 -9.484 32.169 1.00 87.69 84 TYR A N 1
ATOM 671 C CA . TYR A 1 84 ? -28.330 -8.092 32.129 1.00 87.69 84 TYR A CA 1
ATOM 672 C C . TYR A 1 84 ? -27.325 -7.891 30.986 1.00 87.69 84 TYR A C 1
ATOM 674 O O . TYR A 1 84 ? -26.355 -8.644 30.892 1.00 87.69 84 TYR A O 1
ATOM 682 N N . PHE A 1 85 ? -27.495 -6.835 30.183 1.00 87.25 85 PHE A N 1
ATOM 683 C CA . PHE A 1 85 ? -26.567 -6.467 29.109 1.00 87.25 85 PHE A CA 1
ATOM 684 C C . PHE A 1 85 ? -26.419 -4.942 28.987 1.00 87.25 85 PHE A C 1
ATOM 686 O O . PHE A 1 85 ? -27.421 -4.235 28.914 1.00 87.25 85 PHE A O 1
ATOM 693 N N . ASP A 1 86 ? -25.183 -4.447 28.885 1.00 89.25 86 ASP A N 1
ATOM 694 C CA . ASP A 1 86 ? -24.882 -3.079 28.440 1.00 89.25 86 ASP A CA 1
ATOM 695 C C . ASP A 1 86 ? -24.714 -3.107 26.902 1.00 89.25 86 ASP A C 1
ATOM 697 O O . ASP A 1 86 ? -23.648 -3.460 26.397 1.00 89.25 86 ASP A O 1
ATOM 701 N N . LEU A 1 87 ? -25.780 -2.837 26.133 1.00 87.00 87 LEU A N 1
ATOM 702 C CA . LEU A 1 87 ? -25.770 -2.916 24.660 1.00 87.00 87 LEU A CA 1
ATOM 703 C C . LEU A 1 87 ? -26.499 -1.735 24.010 1.00 87.00 87 LEU A C 1
ATOM 705 O O . LEU A 1 87 ? -27.665 -1.484 24.301 1.00 87.00 87 LEU A O 1
ATOM 709 N N . ALA A 1 88 ? -25.870 -1.094 23.019 1.00 88.38 88 ALA A N 1
ATOM 710 C CA . ALA A 1 88 ? -26.460 0.027 22.273 1.00 88.38 88 ALA A CA 1
ATOM 711 C C . ALA A 1 88 ? -27.808 -0.302 21.595 1.00 88.38 88 ALA A C 1
ATOM 713 O O . ALA A 1 88 ? -28.668 0.566 21.477 1.00 88.38 88 ALA A O 1
ATOM 714 N N . MET A 1 89 ? -28.001 -1.555 21.169 1.00 87.56 89 MET A N 1
ATOM 715 C CA . MET A 1 89 ? -29.251 -2.049 20.565 1.00 87.56 89 MET A CA 1
ATOM 716 C C . MET A 1 89 ? -30.339 -2.434 21.584 1.00 87.56 89 MET A C 1
ATOM 718 O O . MET A 1 89 ? -31.497 -2.570 21.200 1.00 87.56 89 MET A O 1
ATOM 722 N N . PHE A 1 90 ? -29.992 -2.584 22.866 1.00 85.62 90 PHE A N 1
ATOM 723 C CA . PHE A 1 90 ? -30.922 -2.908 23.953 1.00 85.62 90 PHE A CA 1
ATOM 724 C C . PHE A 1 90 ? -30.659 -1.985 25.157 1.00 85.62 90 PHE A C 1
ATOM 726 O O . PHE A 1 90 ? -30.171 -2.442 26.191 1.00 85.62 90 PHE A O 1
ATOM 733 N N . PRO A 1 91 ? -30.964 -0.676 25.038 1.00 87.44 91 PRO A N 1
ATOM 734 C CA . PRO A 1 91 ? -30.657 0.323 26.067 1.00 87.44 91 PRO A CA 1
ATOM 735 C C . PRO A 1 91 ? -31.465 0.144 27.363 1.00 87.44 91 PRO A C 1
ATOM 737 O O . PRO A 1 91 ? -31.155 0.770 28.371 1.00 87.44 91 PRO A O 1
ATOM 740 N N . CYS A 1 92 ? -32.498 -0.699 27.347 1.00 86.94 92 CYS A N 1
ATOM 741 C CA . CYS A 1 92 ? -33.268 -1.134 28.505 1.00 86.94 92 CYS A CA 1
ATOM 742 C C . CYS A 1 92 ? -33.062 -2.650 28.720 1.00 86.94 92 CYS A C 1
ATOM 744 O O . CYS A 1 92 ? -33.759 -3.456 28.098 1.00 86.94 92 CYS A O 1
ATOM 746 N N . PRO A 1 93 ? -32.111 -3.076 29.575 1.00 88.06 93 PRO A N 1
ATOM 747 C CA . PRO A 1 93 ? -31.964 -4.483 29.925 1.00 88.06 93 PRO A CA 1
ATOM 748 C C . PRO A 1 93 ? -33.181 -4.966 30.724 1.00 88.06 93 PRO A C 1
ATOM 750 O O . PRO A 1 93 ? -33.818 -4.211 31.457 1.00 88.06 93 PRO A O 1
ATOM 753 N N . SER A 1 94 ? -33.474 -6.261 30.624 1.00 85.88 94 SER A N 1
ATOM 754 C CA . SER A 1 94 ? -34.604 -6.919 31.298 1.00 85.88 94 SER A CA 1
ATOM 755 C C . SER A 1 94 ? -34.563 -6.880 32.829 1.00 85.88 94 SER A C 1
ATOM 757 O O . SER A 1 94 ? -35.563 -7.153 33.494 1.00 85.88 94 SER A O 1
ATOM 759 N N . ILE A 1 95 ? -33.408 -6.557 33.401 1.00 88.56 95 ILE A N 1
ATOM 760 C CA . ILE A 1 95 ? -33.138 -6.581 34.834 1.00 88.56 95 ILE A CA 1
ATOM 761 C C . ILE A 1 95 ? -32.215 -5.422 35.210 1.00 88.56 95 ILE A C 1
ATOM 763 O O . ILE A 1 95 ? -31.455 -4.937 34.371 1.00 88.56 95 ILE A O 1
ATOM 767 N N . ARG A 1 96 ? -32.251 -4.986 36.471 1.00 90.44 96 ARG A N 1
ATOM 768 C CA . ARG A 1 96 ? -31.337 -3.952 36.982 1.00 90.44 96 ARG A CA 1
ATOM 769 C C . ARG A 1 96 ? -29.938 -4.494 37.304 1.00 90.44 96 ARG A C 1
ATOM 771 O O . ARG A 1 96 ? -29.738 -5.689 37.549 1.00 90.44 96 ARG A O 1
ATOM 778 N N . TRP A 1 97 ? -28.954 -3.594 37.309 1.00 91.06 97 TRP A N 1
ATOM 779 C CA . TRP A 1 97 ? -27.564 -3.917 37.631 1.00 91.06 97 TRP A CA 1
ATOM 780 C C . TRP A 1 97 ? -27.328 -4.222 39.121 1.00 91.06 97 TRP A C 1
ATOM 782 O O . TRP A 1 97 ? -26.619 -5.178 39.440 1.00 91.06 97 TRP A O 1
ATOM 792 N N . GLU A 1 98 ? -27.878 -3.423 40.033 1.00 89.75 98 GLU A N 1
ATOM 793 C CA . GLU A 1 98 ? -27.666 -3.580 41.476 1.00 89.75 98 GLU A CA 1
ATOM 794 C C . GLU A 1 98 ? -28.744 -4.475 42.117 1.00 89.75 98 GLU A C 1
ATOM 796 O O . GLU A 1 98 ? -29.832 -4.664 41.574 1.00 89.75 98 GLU A O 1
ATOM 801 N N . VAL A 1 99 ? -28.427 -5.057 43.276 1.00 88.19 99 VAL A N 1
ATOM 802 C CA . VAL A 1 99 ? -29.388 -5.769 44.137 1.00 88.19 99 VAL A CA 1
ATOM 803 C C . VAL A 1 99 ? -30.169 -4.734 44.950 1.00 88.19 99 VAL A C 1
ATOM 805 O O . VAL A 1 99 ? -29.594 -3.731 45.366 1.00 88.19 99 VAL A O 1
ATOM 808 N N . ASP A 1 100 ? -31.459 -4.963 45.210 1.00 85.25 100 ASP A N 1
ATOM 809 C CA . ASP A 1 100 ? -32.332 -3.942 45.796 1.00 85.25 100 ASP A CA 1
ATOM 810 C C . ASP A 1 100 ? -32.008 -3.647 47.282 1.00 85.25 100 ASP A C 1
ATOM 812 O O . ASP A 1 100 ? -32.626 -4.192 48.206 1.00 85.25 100 ASP A O 1
ATOM 816 N N . THR A 1 101 ? -31.051 -2.751 47.532 1.00 88.38 101 THR A N 1
ATOM 817 C CA . THR A 1 101 ? -30.707 -2.272 48.880 1.00 88.38 101 THR A CA 1
ATOM 818 C C . THR A 1 101 ? -31.860 -1.465 49.501 1.00 88.38 101 THR A C 1
ATOM 820 O O . THR A 1 101 ? -32.633 -0.825 48.779 1.00 88.38 101 THR A O 1
ATOM 823 N N . PRO A 1 102 ? -32.003 -1.428 50.843 1.00 89.94 102 PRO A N 1
ATOM 824 C CA . PRO A 1 102 ? -33.081 -0.677 51.499 1.00 89.94 102 PRO A CA 1
ATOM 825 C C . PRO A 1 102 ? -33.000 0.841 51.262 1.00 89.94 102 PRO A C 1
ATOM 827 O O . PRO A 1 102 ? -34.006 1.533 51.395 1.00 89.94 102 PRO A O 1
ATOM 830 N N . GLU A 1 103 ? -31.830 1.367 50.890 1.00 90.25 103 GLU A N 1
ATOM 831 C CA . GLU A 1 103 ? -31.684 2.754 50.442 1.00 90.25 103 GLU A CA 1
ATOM 832 C C . GLU A 1 103 ? -32.231 2.959 49.028 1.00 90.25 103 GLU A C 1
ATOM 834 O O . GLU A 1 103 ? -32.991 3.897 48.800 1.00 90.25 103 GLU A O 1
ATOM 839 N N . VAL A 1 104 ? -31.885 2.075 48.081 1.00 90.38 104 VAL A N 1
ATOM 840 C CA . VAL A 1 104 ? -32.399 2.152 46.706 1.00 90.38 104 VAL A CA 1
ATOM 841 C C . VAL A 1 104 ? -33.917 1.980 46.695 1.00 90.38 104 VAL A C 1
ATOM 843 O O . VAL A 1 104 ? -34.582 2.745 46.007 1.00 90.38 104 VAL A O 1
ATOM 846 N N . LYS A 1 105 ? -34.496 1.089 47.515 1.00 90.00 105 LYS A N 1
ATOM 847 C CA . LYS A 1 105 ? -35.963 0.946 47.638 1.00 90.00 105 LYS A CA 1
ATOM 848 C C . LYS A 1 105 ? -36.658 2.242 48.073 1.00 90.00 105 LYS A C 1
ATOM 850 O O . LYS A 1 105 ? -37.592 2.668 47.404 1.00 90.00 105 LYS A O 1
ATOM 855 N N . LYS A 1 106 ? -36.130 2.945 49.081 1.00 92.44 106 LYS A N 1
ATOM 856 C CA . LYS A 1 106 ? -36.636 4.274 49.485 1.00 92.44 106 LYS A CA 1
ATOM 857 C C . LYS A 1 106 ? -36.499 5.334 48.386 1.00 92.44 106 LYS A C 1
ATOM 859 O O . LYS A 1 106 ? -37.285 6.274 48.337 1.00 92.44 106 LYS A O 1
ATOM 864 N N . LEU A 1 107 ? -35.515 5.202 47.494 1.00 92.75 107 LEU A N 1
ATOM 865 C CA . LEU A 1 107 ? -35.398 6.064 46.315 1.00 92.75 107 LEU A CA 1
ATOM 866 C C . LEU A 1 107 ? -36.380 5.662 45.198 1.00 92.75 107 LEU A C 1
ATOM 868 O O . LEU A 1 107 ? -36.878 6.557 44.522 1.00 92.75 107 LEU A O 1
ATOM 872 N N . ARG A 1 108 ? -36.736 4.374 45.047 1.00 89.38 108 ARG A N 1
ATOM 873 C CA . ARG A 1 108 ? -37.831 3.920 44.158 1.00 89.38 108 ARG A CA 1
ATOM 874 C C . ARG A 1 108 ? -39.195 4.434 44.621 1.00 89.38 108 ARG A C 1
ATOM 876 O O . ARG A 1 108 ? -39.996 4.860 43.799 1.00 89.38 108 ARG A O 1
ATOM 883 N N . GLU A 1 109 ? -39.439 4.457 45.929 1.00 91.56 109 GLU A N 1
ATOM 884 C CA . GLU A 1 109 ? -40.650 5.047 46.520 1.00 91.56 109 GLU A CA 1
ATOM 885 C C . GLU A 1 109 ? -40.776 6.546 46.176 1.00 91.56 109 GLU A C 1
ATOM 887 O O . GLU A 1 109 ? -41.870 7.015 45.873 1.00 91.56 109 GLU A O 1
ATOM 892 N N . LYS A 1 110 ? -39.657 7.291 46.122 1.00 92.50 110 LYS A N 1
ATOM 893 C CA . LYS A 1 110 ? -39.634 8.675 45.607 1.00 92.50 110 LYS A CA 1
ATOM 894 C C . LYS A 1 110 ? -39.765 8.771 44.080 1.00 92.50 110 LYS A C 1
ATOM 896 O O . LYS A 1 110 ? -40.362 9.722 43.590 1.00 92.50 110 LYS A O 1
ATOM 901 N N . GLU A 1 111 ? -39.202 7.824 43.327 1.00 91.25 111 GLU A N 1
ATOM 902 C CA . GLU A 1 111 ? -39.229 7.782 41.850 1.00 91.25 111 GLU A CA 1
ATOM 903 C C . GLU A 1 111 ? -40.653 7.652 41.279 1.00 91.25 111 GLU A C 1
ATOM 905 O O . GLU A 1 111 ? -40.891 8.050 40.143 1.00 91.25 111 GLU A O 1
ATOM 910 N N . GLN A 1 112 ? -41.610 7.156 42.070 1.00 91.81 112 GLN A N 1
ATOM 911 C CA . GLN A 1 112 ? -43.037 7.131 41.718 1.00 91.81 112 GLN A CA 1
ATOM 912 C C . GLN A 1 112 ? -43.725 8.510 41.822 1.00 91.81 112 GLN A C 1
ATOM 914 O O . GLN A 1 112 ? -44.852 8.664 41.353 1.00 91.81 112 GLN A O 1
ATOM 919 N N . GLY A 1 113 ? -43.076 9.501 42.446 1.00 91.56 113 GLY A N 1
ATOM 920 C CA . GLY A 1 113 ? -43.557 10.879 42.562 1.00 91.56 113 GLY A CA 1
ATOM 921 C C . GLY A 1 113 ? -43.016 11.814 41.474 1.00 91.56 113 GLY A C 1
ATOM 922 O O . GLY A 1 113 ? -42.515 11.386 40.438 1.00 91.56 113 GLY A O 1
ATOM 923 N N . ASP A 1 114 ? -43.094 13.125 41.716 1.00 94.62 114 ASP A N 1
ATOM 924 C CA . ASP A 1 114 ? -42.574 14.138 40.791 1.00 94.62 114 ASP A CA 1
ATOM 925 C C . ASP A 1 114 ? -41.034 14.149 40.749 1.00 94.62 114 ASP A C 1
ATOM 927 O O . ASP A 1 114 ? -40.353 14.414 41.746 1.00 94.62 114 ASP A O 1
ATOM 931 N N . TRP A 1 115 ? -40.476 13.930 39.558 1.00 93.06 115 TRP A N 1
ATOM 932 C CA . TRP A 1 115 ? -39.036 13.909 39.313 1.00 93.06 115 TRP A CA 1
ATOM 933 C C . TRP A 1 115 ? -38.362 15.281 39.452 1.00 93.06 115 TRP A C 1
ATOM 935 O O . TRP A 1 115 ? -37.134 15.320 39.564 1.00 93.06 115 TRP A O 1
ATOM 945 N N . HIS A 1 116 ? -39.088 16.402 39.506 1.00 92.88 116 HIS A N 1
ATOM 946 C CA . HIS A 1 116 ? -38.497 17.694 39.874 1.00 92.88 116 HIS A CA 1
ATOM 947 C C . HIS A 1 116 ? -38.095 17.760 41.358 1.00 92.88 116 HIS A C 1
ATOM 949 O O . HIS A 1 116 ? -37.150 18.477 41.683 1.00 92.88 116 HIS A O 1
ATOM 955 N N . SER A 1 117 ? -38.712 16.957 42.236 1.00 92.12 117 SER A N 1
ATOM 956 C CA . SER A 1 117 ? -38.348 16.877 43.663 1.00 92.12 117 SER A CA 1
ATOM 957 C C . SER A 1 117 ? -37.022 16.146 43.937 1.00 92.12 117 SER A C 1
ATOM 959 O O . SER A 1 117 ? -36.396 16.365 44.974 1.00 92.12 117 SER A O 1
ATOM 961 N N . LEU A 1 118 ? -36.577 15.290 43.010 1.00 94.00 118 LEU A N 1
ATOM 962 C CA . LEU A 1 118 ? -35.368 14.474 43.151 1.00 94.00 118 LEU A CA 1
ATOM 963 C C . LEU A 1 118 ? -34.092 15.271 42.850 1.00 94.00 118 LEU A C 1
ATOM 965 O O . LEU A 1 118 ? -33.950 15.873 41.777 1.00 94.00 118 LEU A O 1
ATOM 969 N N . THR A 1 119 ? -33.109 15.192 43.745 1.00 96.56 119 THR A N 1
ATOM 970 C CA . THR A 1 119 ? -31.795 15.820 43.548 1.00 96.56 119 THR A CA 1
ATOM 971 C C . THR A 1 119 ? -30.993 15.159 42.419 1.00 96.56 119 THR A C 1
ATOM 973 O O . THR A 1 119 ? -31.239 14.020 42.012 1.00 96.56 119 THR A O 1
ATOM 976 N N . ILE A 1 120 ? -29.986 15.870 41.898 1.00 96.50 120 ILE A N 1
ATOM 977 C CA . ILE A 1 120 ? -29.087 15.352 40.849 1.00 96.50 120 ILE A CA 1
ATOM 978 C C . ILE A 1 120 ? -28.294 14.128 41.347 1.00 96.50 120 ILE A C 1
ATOM 980 O O . ILE A 1 120 ? -27.977 13.234 40.562 1.00 96.50 120 ILE A O 1
ATOM 984 N N . GLU A 1 121 ? -27.994 14.055 42.644 1.00 95.88 121 GLU A N 1
ATOM 985 C CA . GLU A 1 121 ? -27.265 12.937 43.252 1.00 95.88 121 GLU A CA 1
ATOM 986 C C . GLU A 1 121 ? -28.149 11.695 43.405 1.00 95.88 121 GLU A C 1
ATOM 988 O O . GLU A 1 121 ? -27.736 10.601 43.017 1.00 95.88 121 GLU A O 1
ATOM 993 N N . GLU A 1 122 ? -29.400 11.858 43.848 1.00 95.81 122 GLU A N 1
ATOM 994 C CA . GLU A 1 122 ? -30.388 10.771 43.865 1.00 95.81 122 GLU A CA 1
ATOM 995 C C . GLU A 1 122 ? -30.646 10.228 42.454 1.00 95.81 122 GLU A C 1
ATOM 997 O O . GLU A 1 122 ? -30.643 9.015 42.260 1.00 95.81 122 GLU A O 1
ATOM 1002 N N . LYS A 1 123 ? -30.758 11.104 41.445 1.00 95.62 123 LYS A N 1
ATOM 1003 C CA . LYS A 1 123 ? -30.867 10.711 40.028 1.00 95.62 123 LYS A CA 1
ATOM 1004 C C . LYS A 1 123 ? -29.650 9.912 39.549 1.00 95.62 123 LYS A C 1
ATOM 1006 O O . LYS A 1 123 ? -29.815 8.881 38.902 1.00 95.62 123 LYS A O 1
ATOM 1011 N N . LYS A 1 124 ? -28.426 10.318 39.912 1.00 95.19 124 LYS A N 1
ATOM 1012 C CA . LYS A 1 124 ? -27.196 9.556 39.608 1.00 95.19 124 LYS A CA 1
ATOM 1013 C C . LYS A 1 124 ? -27.161 8.190 40.313 1.00 95.19 124 LYS A C 1
ATOM 1015 O O . LYS A 1 124 ? -26.708 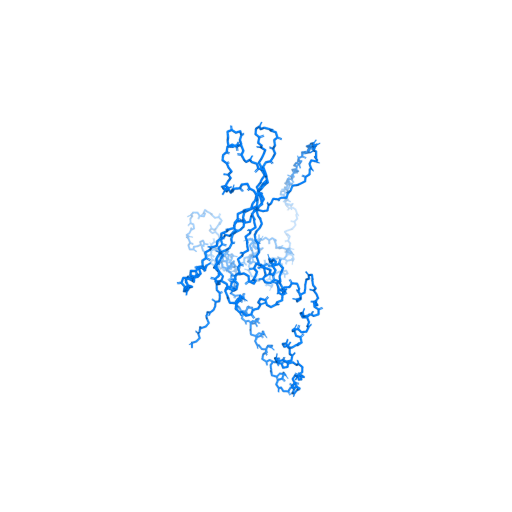7.220 39.708 1.00 95.19 124 LYS A O 1
ATOM 1020 N N . LYS A 1 125 ? -27.667 8.086 41.549 1.00 94.50 125 LYS A N 1
ATOM 1021 C CA . LYS A 1 125 ? -27.761 6.822 42.307 1.00 94.50 125 LYS A CA 1
ATOM 1022 C C . LYS A 1 125 ? -28.850 5.887 41.759 1.00 94.50 125 LYS A C 1
ATOM 1024 O O . LYS A 1 125 ? -28.611 4.689 41.613 1.00 94.50 125 LYS A O 1
ATOM 1029 N N . LEU A 1 126 ? -30.006 6.418 41.360 1.00 93.56 126 LEU A N 1
ATOM 1030 C CA . LEU A 1 126 ? -31.042 5.671 40.631 1.00 93.56 126 LEU A CA 1
ATOM 1031 C C . LEU A 1 126 ? -30.537 5.181 39.264 1.00 93.56 126 LEU A C 1
ATOM 1033 O O . LEU A 1 126 ? -30.820 4.046 38.879 1.00 93.56 126 LEU A O 1
ATOM 1037 N N . TYR A 1 127 ? -29.730 5.985 38.564 1.00 94.19 127 TYR A N 1
ATOM 1038 C CA . TYR A 1 127 ? -29.085 5.563 37.321 1.00 94.19 127 TYR A CA 1
ATOM 1039 C C . TYR A 1 127 ? -28.093 4.417 37.561 1.00 94.19 127 TYR A C 1
ATOM 1041 O O . TYR A 1 127 ? -28.260 3.360 36.965 1.00 94.19 127 TYR A O 1
ATOM 1049 N N . ARG A 1 128 ? -27.118 4.568 38.472 1.00 94.19 128 ARG A N 1
ATOM 1050 C CA . ARG A 1 128 ? -26.080 3.543 38.730 1.00 94.19 128 ARG A CA 1
ATOM 1051 C C . ARG A 1 128 ? -26.589 2.255 39.389 1.00 94.19 128 ARG A C 1
ATOM 1053 O O . ARG A 1 128 ? -25.976 1.210 39.199 1.00 94.19 128 ARG A O 1
ATOM 1060 N N . SER A 1 129 ? -27.710 2.301 40.109 1.00 92.38 129 SER A N 1
ATOM 1061 C CA . SER A 1 129 ? -28.377 1.078 40.589 1.00 92.38 129 SER A CA 1
ATOM 1062 C C . SER A 1 129 ? -29.134 0.345 39.472 1.00 92.38 129 SER A C 1
ATOM 1064 O O . SER A 1 129 ? -29.291 -0.875 39.513 1.00 92.38 129 SER A O 1
ATOM 1066 N N . SER A 1 130 ? -29.584 1.071 38.442 1.00 91.56 130 SER A N 1
ATOM 1067 C CA . SER A 1 130 ? -30.257 0.492 37.272 1.00 91.56 130 SER A CA 1
ATOM 1068 C C . SER A 1 130 ? -29.262 -0.020 36.226 1.00 91.56 130 SER A C 1
ATOM 1070 O O . SER A 1 130 ? -29.430 -1.136 35.740 1.00 91.56 130 SER A O 1
ATOM 1072 N N . PHE A 1 131 ? -28.220 0.762 35.933 1.00 93.94 131 PHE A N 1
ATOM 1073 C CA . PHE A 1 131 ? -27.243 0.547 34.866 1.00 93.94 131 PHE A CA 1
ATOM 1074 C C . PHE A 1 131 ? -25.813 0.509 35.405 1.00 93.94 131 PHE A C 1
ATOM 1076 O O . PHE A 1 131 ? -25.387 1.393 36.152 1.00 93.94 131 PHE A O 1
ATOM 1083 N N . ARG A 1 132 ? -25.039 -0.480 34.957 1.00 90.94 132 ARG A N 1
ATOM 1084 C CA . ARG A 1 132 ? -23.623 -0.633 35.297 1.00 90.94 132 ARG A CA 1
ATOM 1085 C C . ARG A 1 132 ? -22.781 0.490 34.692 1.00 90.94 132 ARG A C 1
ATOM 1087 O O . ARG A 1 132 ? -22.063 1.185 35.414 1.00 90.94 132 ARG A O 1
ATOM 1094 N N . GLN A 1 133 ? -22.864 0.642 33.372 1.00 91.50 133 GLN A N 1
ATOM 1095 C CA . GLN A 1 133 ? -22.054 1.559 32.572 1.00 91.50 133 GLN A CA 1
ATOM 1096 C C . GLN A 1 133 ? -22.933 2.627 31.916 1.00 91.50 133 GLN A C 1
ATOM 1098 O O . GLN A 1 133 ? -24.110 2.399 31.642 1.00 91.50 133 GLN A O 1
ATOM 1103 N N . THR A 1 134 ? -22.367 3.807 31.662 1.00 92.94 134 THR A N 1
ATOM 1104 C CA . THR A 1 134 ? -22.995 4.779 30.751 1.00 92.94 134 THR A CA 1
ATOM 1105 C C . THR A 1 134 ? -22.772 4.379 29.289 1.00 92.94 134 THR A C 1
ATOM 1107 O O . THR A 1 134 ? -21.875 3.593 28.978 1.00 92.94 134 THR A O 1
ATOM 1110 N N . PHE A 1 135 ? -23.557 4.950 28.371 1.00 91.06 135 PHE A N 1
ATOM 1111 C CA . PHE A 1 135 ? -23.396 4.717 26.929 1.00 91.06 135 PHE A CA 1
ATOM 1112 C C . PHE A 1 135 ? -21.977 5.074 26.444 1.00 91.06 135 PHE A C 1
ATOM 1114 O O . PHE A 1 135 ? -21.365 4.324 25.685 1.00 91.06 135 PHE A O 1
ATOM 1121 N N . GLU A 1 136 ? -21.413 6.161 26.979 1.00 91.38 136 GLU A N 1
ATOM 1122 C CA . GLU A 1 136 ? -20.033 6.607 26.737 1.00 91.38 136 GLU A CA 1
ATOM 1123 C C . GLU A 1 136 ? -18.962 5.694 27.362 1.00 91.38 136 GLU A C 1
ATOM 1125 O O . GLU A 1 136 ? -17.807 5.744 26.954 1.00 91.38 136 GLU A O 1
ATOM 1130 N N . GLU A 1 137 ? -19.299 4.878 28.368 1.00 90.88 137 GLU A N 1
ATOM 1131 C CA . GLU A 1 137 ? -18.357 3.964 29.036 1.00 90.88 137 GLU A CA 1
ATOM 1132 C C . GLU A 1 137 ? -18.206 2.629 28.307 1.00 90.88 137 GLU A C 1
ATOM 1134 O O . GLU A 1 137 ? -17.091 2.116 28.239 1.00 90.88 137 GLU A O 1
ATOM 1139 N N . PHE A 1 138 ? -19.284 2.066 27.748 1.00 89.12 138 PHE A N 1
ATOM 1140 C CA . PHE A 1 138 ? -19.193 0.814 26.982 1.00 89.12 138 PHE A CA 1
ATOM 1141 C C . PHE A 1 138 ? -18.884 1.034 25.491 1.00 89.12 138 PHE A C 1
ATOM 1143 O O . PHE A 1 138 ? -18.396 0.121 24.831 1.00 89.12 138 PHE A O 1
ATOM 1150 N N . THR A 1 139 ? -19.116 2.238 24.955 1.00 87.62 139 THR A N 1
ATOM 1151 C CA . THR A 1 139 ? -18.806 2.586 23.550 1.00 87.62 139 THR A CA 1
ATOM 1152 C C . THR A 1 139 ? -17.346 3.052 23.366 1.00 87.62 139 THR A C 1
ATOM 1154 O O . THR A 1 139 ? -16.951 3.473 22.279 1.00 87.62 139 THR A O 1
ATOM 1157 N N . GLN A 1 140 ? -16.506 2.979 24.408 1.00 88.62 140 GLN A N 1
ATOM 1158 C CA . GLN A 1 140 ? -15.104 3.409 24.326 1.00 88.62 140 GLN A CA 1
ATOM 1159 C C . GLN A 1 140 ? -14.309 2.540 23.335 1.00 88.62 140 GLN A C 1
ATOM 1161 O O . GLN A 1 140 ? -14.329 1.313 23.444 1.00 88.62 140 GLN A O 1
ATOM 1166 N N . PRO A 1 141 ? -13.569 3.139 22.381 1.00 87.31 141 PRO A N 1
ATOM 1167 C CA . PRO A 1 141 ? -12.820 2.379 21.388 1.00 87.31 141 PRO A CA 1
ATOM 1168 C C . PRO A 1 141 ? -11.609 1.688 22.029 1.00 87.31 141 PRO A C 1
ATOM 1170 O O . PRO A 1 141 ? -10.591 2.322 22.323 1.00 87.31 141 PRO A O 1
ATOM 1173 N N . GLU A 1 142 ? -11.708 0.373 22.231 1.00 85.56 142 GLU A N 1
ATOM 1174 C CA . GLU A 1 142 ? -10.654 -0.411 22.872 1.00 85.56 142 GLU A CA 1
ATOM 1175 C C . GLU A 1 142 ? -9.317 -0.363 22.110 1.00 85.56 142 GLU A C 1
ATOM 1177 O O . GLU A 1 142 ? -9.238 -0.419 20.879 1.00 85.56 142 GLU A O 1
ATOM 1182 N N . GLY A 1 143 ? -8.215 -0.329 22.863 1.00 89.62 143 GLY A N 1
ATOM 1183 C CA . GLY A 1 143 ? -6.859 -0.250 22.313 1.00 89.62 143 GLY A CA 1
ATOM 1184 C C . GLY A 1 143 ? -6.353 -1.514 21.604 1.00 89.62 143 GLY A C 1
ATOM 1185 O O . GLY A 1 143 ? -5.214 -1.506 21.133 1.00 89.62 143 GLY A O 1
ATOM 1186 N N . LEU A 1 144 ? -7.157 -2.583 21.523 1.00 91.56 144 LEU A N 1
ATOM 1187 C CA . LEU A 1 144 ? -6.748 -3.916 21.057 1.00 91.56 144 LEU A CA 1
ATOM 1188 C C . LEU A 1 144 ? -6.103 -3.906 19.665 1.00 91.56 144 LEU A C 1
ATOM 1190 O O . LEU A 1 144 ? -5.125 -4.616 19.444 1.00 91.56 144 LEU A O 1
ATOM 1194 N N . TRP A 1 145 ? -6.568 -3.049 18.751 1.00 91.31 145 TRP A N 1
ATOM 1195 C CA . TRP A 1 145 ? -6.003 -2.936 17.400 1.00 91.31 145 TRP A CA 1
ATOM 1196 C C . TRP A 1 145 ? -4.496 -2.622 17.397 1.00 91.31 145 TRP A C 1
ATOM 1198 O O . TRP A 1 145 ? -3.764 -3.107 16.533 1.00 91.31 145 TRP A O 1
ATOM 1208 N N . LYS A 1 146 ? -4.007 -1.867 18.392 1.00 93.38 146 LYS A N 1
ATOM 1209 C CA . LYS A 1 146 ? -2.581 -1.535 18.550 1.00 93.38 146 LYS A CA 1
ATOM 1210 C C . LYS A 1 146 ? -1.765 -2.772 18.922 1.00 93.38 146 LYS A C 1
ATOM 1212 O O . LYS A 1 146 ? -0.669 -2.964 18.400 1.00 93.38 146 LYS A O 1
ATOM 1217 N N . TRP A 1 147 ? -2.316 -3.619 19.793 1.00 95.12 147 TRP A N 1
ATOM 1218 C CA . TRP A 1 147 ? -1.704 -4.888 20.184 1.00 95.12 147 TRP A CA 1
ATOM 1219 C C . TRP A 1 147 ? -1.681 -5.872 19.010 1.00 95.12 147 TRP A C 1
ATOM 1221 O O . TRP A 1 147 ? -0.630 -6.438 18.720 1.00 95.12 147 TRP A O 1
ATOM 1231 N N . SER A 1 148 ? -2.783 -5.987 18.259 1.00 94.94 148 SER A N 1
ATOM 1232 C CA . SER A 1 148 ? -2.865 -6.834 17.061 1.00 94.94 148 SER A CA 1
ATOM 1233 C C . SER A 1 148 ? -1.814 -6.470 16.005 1.00 94.94 148 SER A C 1
ATOM 1235 O O . SER A 1 148 ? -1.131 -7.356 15.492 1.00 94.94 148 SER A O 1
ATOM 1237 N N . ILE A 1 149 ? -1.624 -5.174 15.716 1.00 97.38 149 ILE A N 1
ATOM 1238 C CA . ILE A 1 149 ? -0.570 -4.709 14.794 1.00 97.38 149 ILE A CA 1
ATOM 1239 C C . ILE A 1 149 ? 0.828 -5.004 15.359 1.00 97.38 149 ILE A C 1
ATOM 1241 O O . ILE A 1 149 ? 1.691 -5.487 14.626 1.00 97.38 149 ILE A O 1
ATOM 1245 N N . GLY A 1 150 ? 1.056 -4.765 16.655 1.00 97.56 150 GLY A N 1
ATOM 1246 C CA . GLY A 1 150 ? 2.330 -5.072 17.310 1.00 97.56 150 GLY A CA 1
ATOM 1247 C C . GLY A 1 150 ? 2.710 -6.552 17.195 1.00 97.56 150 GLY A C 1
ATOM 1248 O O . GLY A 1 150 ? 3.813 -6.874 16.756 1.00 97.56 150 GLY A O 1
ATOM 1249 N N . MET A 1 151 ? 1.776 -7.455 17.504 1.00 96.94 151 MET A N 1
ATOM 1250 C CA . MET A 1 151 ? 1.987 -8.902 17.401 1.00 96.94 151 MET A CA 1
ATOM 1251 C C . MET A 1 151 ? 2.210 -9.364 15.955 1.00 96.94 151 MET A C 1
ATOM 1253 O O . MET A 1 151 ? 3.076 -10.205 15.720 1.00 96.94 151 MET A O 1
ATOM 1257 N N . ALA A 1 152 ? 1.504 -8.787 14.977 1.00 97.94 152 ALA A N 1
ATOM 1258 C CA . ALA A 1 152 ? 1.721 -9.091 13.561 1.00 97.94 152 ALA A CA 1
ATOM 1259 C C . ALA A 1 152 ? 3.137 -8.702 13.090 1.00 97.94 152 ALA A C 1
ATOM 1261 O O . ALA A 1 152 ? 3.805 -9.487 12.417 1.00 97.94 152 ALA A O 1
ATOM 1262 N N . LEU A 1 153 ? 3.633 -7.525 13.491 1.00 98.19 153 LEU A N 1
ATOM 1263 C CA . LEU A 1 153 ? 4.988 -7.068 13.157 1.00 98.19 153 LEU A CA 1
ATOM 1264 C C . LEU A 1 153 ? 6.084 -7.901 13.847 1.00 98.19 153 LEU A C 1
ATOM 1266 O O . LEU A 1 153 ? 7.129 -8.151 13.246 1.00 98.19 153 LEU A O 1
ATOM 1270 N N . ILE A 1 154 ? 5.842 -8.370 15.076 1.00 97.88 154 ILE A N 1
ATOM 1271 C CA . ILE A 1 154 ? 6.737 -9.301 15.785 1.00 97.88 154 ILE A CA 1
ATOM 1272 C C . ILE A 1 154 ? 6.749 -10.677 15.101 1.00 97.88 154 ILE A C 1
ATOM 1274 O O . ILE A 1 154 ? 7.816 -11.260 14.924 1.00 97.88 154 ILE A O 1
ATOM 1278 N N . GLY A 1 155 ? 5.596 -11.180 14.648 1.00 97.81 155 GLY A N 1
ATOM 1279 C CA . GLY A 1 155 ? 5.516 -12.428 13.882 1.00 97.81 155 GLY A CA 1
ATOM 1280 C C . GLY A 1 155 ? 6.279 -12.360 12.554 1.00 97.81 155 GLY A C 1
ATOM 1281 O O . GLY A 1 155 ? 7.028 -13.277 12.222 1.00 97.81 155 GLY A O 1
ATOM 1282 N N . LEU A 1 156 ? 6.152 -11.248 11.822 1.00 97.94 156 LEU A N 1
ATOM 1283 C CA . LEU A 1 156 ? 6.868 -11.029 10.560 1.00 97.94 156 LEU A CA 1
ATOM 1284 C C . LEU A 1 156 ? 8.389 -10.903 10.750 1.00 97.94 156 LEU A C 1
ATOM 1286 O O . LEU A 1 156 ? 9.140 -11.440 9.937 1.00 97.94 156 LEU A O 1
ATOM 1290 N N . SER A 1 157 ? 8.861 -10.240 11.812 1.00 97.88 157 SER A N 1
ATOM 1291 C CA . SER A 1 157 ? 10.303 -10.137 12.089 1.00 97.88 157 SER A CA 1
ATOM 1292 C C . SER A 1 157 ? 10.901 -11.442 12.624 1.00 97.88 157 SER A C 1
ATOM 1294 O O . SER A 1 157 ? 12.019 -11.798 12.256 1.00 97.88 157 SER A O 1
ATOM 1296 N N . ALA A 1 158 ? 10.147 -12.217 13.410 1.00 97.81 158 ALA A N 1
ATOM 1297 C CA . ALA A 1 158 ? 10.540 -13.572 13.785 1.00 97.81 158 ALA A CA 1
ATOM 1298 C C . ALA A 1 158 ? 10.662 -14.486 12.551 1.00 97.81 158 ALA A C 1
ATOM 1300 O O . ALA A 1 158 ? 11.642 -15.218 12.428 1.00 97.81 158 ALA A O 1
ATOM 1301 N N . LEU A 1 159 ? 9.719 -14.402 11.604 1.00 97.44 159 LEU A N 1
ATOM 1302 C CA . LEU A 1 159 ? 9.744 -15.196 10.372 1.00 97.44 159 LEU A CA 1
ATOM 1303 C C . LEU A 1 159 ? 10.967 -14.884 9.493 1.00 97.44 159 LEU A C 1
ATOM 1305 O O . LEU A 1 159 ? 11.605 -15.813 8.997 1.00 97.44 159 LEU A O 1
ATOM 1309 N N . THR A 1 160 ? 11.334 -13.610 9.318 1.00 96.19 160 THR A N 1
ATOM 1310 C CA . THR A 1 160 ? 12.523 -13.250 8.524 1.00 96.19 160 THR A CA 1
ATOM 1311 C C . THR A 1 160 ? 13.828 -13.654 9.208 1.00 96.19 160 THR A C 1
ATOM 1313 O O . THR A 1 160 ? 14.740 -14.113 8.522 1.00 96.19 160 THR A O 1
ATOM 1316 N N . LEU A 1 161 ? 13.911 -13.580 10.542 1.00 95.62 161 LEU A N 1
ATOM 1317 C CA . LEU A 1 161 ? 15.060 -14.083 11.305 1.00 95.62 161 LEU A CA 1
ATOM 1318 C C . LEU A 1 161 ? 15.191 -15.613 11.231 1.00 95.62 161 LEU A C 1
ATOM 1320 O O . LEU A 1 161 ? 16.299 -16.117 11.057 1.00 95.62 161 LEU A O 1
ATOM 1324 N N . VAL A 1 162 ? 14.079 -16.355 11.302 1.00 95.62 162 VAL A N 1
ATOM 1325 C CA . VAL A 1 162 ? 14.073 -17.818 11.119 1.00 95.62 162 VAL A CA 1
ATOM 1326 C C . VAL A 1 162 ? 14.489 -18.194 9.696 1.00 95.62 162 VAL A C 1
ATOM 1328 O O . VAL A 1 162 ? 15.315 -19.087 9.529 1.00 95.62 162 VAL A O 1
ATOM 1331 N N . TYR A 1 163 ? 13.988 -17.494 8.674 1.00 94.19 163 TYR A N 1
ATOM 1332 C CA . TYR A 1 163 ? 14.391 -17.719 7.282 1.00 94.19 163 TYR A CA 1
ATOM 1333 C C . TYR A 1 163 ? 15.880 -17.425 7.047 1.00 94.19 163 TYR A C 1
ATOM 1335 O O . TYR A 1 163 ? 16.568 -18.199 6.382 1.00 94.19 163 TYR A O 1
ATOM 1343 N N . ASP A 1 164 ? 16.408 -16.339 7.615 1.00 92.69 164 ASP A N 1
ATOM 1344 C CA . ASP A 1 164 ? 17.820 -15.991 7.470 1.00 92.69 164 ASP A CA 1
ATOM 1345 C C . ASP A 1 164 ? 18.744 -16.960 8.227 1.00 92.69 164 ASP A C 1
ATOM 1347 O O . ASP A 1 164 ? 19.752 -17.405 7.679 1.00 92.69 164 ASP A O 1
ATOM 1351 N N . GLY A 1 165 ? 18.360 -17.375 9.439 1.00 93.19 165 GLY A N 1
ATOM 1352 C CA . GLY A 1 165 ? 19.042 -18.440 10.177 1.00 93.19 165 GLY A CA 1
ATOM 1353 C C . GLY A 1 165 ? 19.020 -19.778 9.431 1.00 93.19 165 GLY A C 1
ATOM 1354 O O . GLY A 1 165 ? 20.052 -20.435 9.323 1.00 93.19 165 GLY A O 1
ATOM 1355 N N . TYR A 1 166 ? 17.879 -20.148 8.842 1.00 92.12 166 TYR A N 1
ATOM 1356 C CA . TYR A 1 166 ? 17.739 -21.352 8.020 1.00 92.12 166 TYR A CA 1
ATOM 1357 C C . TYR A 1 166 ? 18.640 -21.311 6.779 1.00 92.12 166 TYR A C 1
ATOM 1359 O O . TYR A 1 166 ? 19.356 -22.280 6.525 1.00 92.12 166 TYR A O 1
ATOM 1367 N N . ARG A 1 167 ? 18.700 -20.180 6.055 1.00 88.94 167 ARG A N 1
ATOM 1368 C CA . ARG A 1 167 ? 19.657 -20.016 4.946 1.00 88.94 167 ARG A CA 1
ATOM 1369 C C . ARG A 1 167 ? 21.098 -20.224 5.411 1.00 88.94 167 ARG A C 1
ATOM 1371 O O . ARG A 1 167 ? 21.789 -21.051 4.835 1.00 88.94 167 ARG A O 1
ATOM 1378 N N . ARG A 1 168 ? 21.532 -19.535 6.473 1.00 86.50 168 ARG A N 1
ATOM 1379 C CA . ARG A 1 168 ? 22.922 -19.596 6.969 1.00 86.50 168 ARG A CA 1
ATOM 1380 C C . ARG A 1 168 ? 23.339 -20.971 7.505 1.00 86.50 168 ARG A C 1
ATOM 1382 O O . ARG A 1 168 ? 24.524 -21.281 7.464 1.00 86.50 168 ARG A O 1
ATOM 1389 N N . LEU A 1 169 ? 22.404 -21.756 8.047 1.00 88.81 169 LEU A N 1
ATOM 1390 C CA . LEU A 1 169 ? 22.698 -23.042 8.696 1.00 88.81 169 LEU A CA 1
ATOM 1391 C C . LEU A 1 169 ? 22.435 -24.269 7.811 1.00 88.81 169 LEU A C 1
ATOM 1393 O O . LEU A 1 169 ? 23.018 -25.318 8.070 1.00 88.81 169 LEU A O 1
ATOM 1397 N N . VAL A 1 170 ? 21.557 -24.167 6.806 1.00 87.56 170 VAL A N 1
ATOM 1398 C CA . VAL A 1 170 ? 21.118 -25.314 5.985 1.00 87.56 170 VAL A CA 1
ATOM 1399 C C . VAL A 1 170 ? 21.414 -25.122 4.496 1.00 87.56 170 VAL A C 1
ATOM 1401 O O . VAL A 1 170 ? 21.805 -26.081 3.835 1.00 87.56 170 VAL A O 1
ATOM 1404 N N . TYR A 1 171 ? 21.297 -23.904 3.958 1.00 81.00 171 TYR A N 1
ATOM 1405 C CA . TYR A 1 171 ? 21.673 -23.607 2.570 1.00 81.00 171 TYR A CA 1
ATOM 1406 C C . TYR A 1 171 ? 23.112 -23.086 2.483 1.00 81.00 171 TYR A C 1
ATOM 1408 O O . TYR A 1 171 ? 23.362 -21.927 2.169 1.00 81.00 171 TYR A O 1
ATOM 1416 N N . THR A 1 172 ? 24.068 -23.986 2.718 1.00 73.62 172 THR A N 1
ATOM 1417 C CA . THR A 1 172 ? 25.513 -23.749 2.538 1.00 73.62 172 THR A CA 1
ATOM 1418 C C . THR A 1 172 ? 25.986 -23.879 1.083 1.00 73.62 172 THR A C 1
ATOM 1420 O O . THR A 1 172 ? 27.187 -23.885 0.827 1.00 73.62 172 THR A O 1
ATOM 1423 N N . PHE A 1 173 ? 25.065 -24.009 0.124 1.00 77.69 173 PHE A N 1
ATOM 1424 C CA . PHE A 1 173 ? 25.380 -24.031 -1.303 1.00 77.69 173 PHE A CA 1
ATOM 1425 C C . PHE A 1 173 ? 25.493 -22.598 -1.829 1.00 77.69 173 PHE A C 1
ATOM 1427 O O . PHE A 1 173 ? 24.485 -21.891 -1.917 1.00 77.69 173 PHE A O 1
ATOM 1434 N N . ASP A 1 174 ? 26.709 -22.184 -2.188 1.00 79.94 174 ASP A N 1
ATOM 1435 C CA . ASP A 1 174 ? 26.938 -20.935 -2.916 1.00 79.94 174 ASP A CA 1
ATOM 1436 C C . ASP A 1 174 ? 26.131 -20.925 -4.229 1.00 79.94 174 ASP A C 1
ATOM 1438 O O . ASP A 1 174 ? 26.022 -21.962 -4.893 1.00 79.94 174 ASP A O 1
ATOM 1442 N N . PRO A 1 175 ? 25.544 -19.782 -4.635 1.00 82.75 175 PRO A N 1
ATOM 1443 C CA . PRO A 1 175 ? 24.782 -19.706 -5.876 1.00 82.75 175 PRO A CA 1
ATOM 1444 C C . PRO A 1 175 ? 25.664 -20.087 -7.077 1.00 82.75 175 PRO A C 1
ATOM 1446 O O . PRO A 1 175 ? 26.862 -19.789 -7.081 1.00 82.75 175 PRO A O 1
ATOM 1449 N N . PRO A 1 176 ? 25.099 -20.729 -8.117 1.00 86.75 176 PRO A N 1
ATOM 1450 C CA . PRO A 1 176 ? 25.886 -21.197 -9.249 1.00 86.75 176 PRO A CA 1
ATOM 1451 C C . PRO A 1 176 ? 26.574 -20.020 -9.944 1.00 86.75 176 PRO A C 1
ATOM 1453 O O . PRO A 1 176 ? 26.007 -18.937 -10.054 1.00 86.75 176 PRO A O 1
ATOM 1456 N N . ASP A 1 177 ? 27.772 -20.260 -10.471 1.00 86.06 177 ASP A N 1
ATOM 1457 C CA . ASP A 1 177 ? 28.660 -19.263 -11.089 1.00 86.06 177 ASP A CA 1
ATOM 1458 C C . ASP A 1 177 ? 27.979 -18.372 -12.161 1.00 86.06 177 ASP A C 1
ATOM 1460 O O . ASP A 1 177 ? 28.304 -17.192 -12.305 1.00 86.06 177 ASP A O 1
ATOM 1464 N N . SER A 1 178 ? 26.948 -18.876 -12.847 1.00 87.31 178 SER A N 1
ATOM 1465 C CA . SER A 1 178 ? 26.077 -18.103 -13.753 1.00 87.31 178 SER A CA 1
ATOM 1466 C C . SER A 1 178 ? 25.339 -16.922 -13.099 1.00 87.31 178 SER A C 1
ATOM 1468 O O . SER A 1 178 ? 24.934 -15.999 -13.798 1.00 87.31 178 SER A O 1
ATOM 1470 N N . THR A 1 179 ? 25.181 -16.933 -11.774 1.00 86.88 179 THR A N 1
ATOM 1471 C CA . THR A 1 179 ? 24.529 -15.887 -10.963 1.00 86.88 179 THR A CA 1
ATOM 1472 C C . THR A 1 179 ? 25.487 -14.735 -10.621 1.00 86.88 179 THR A C 1
ATOM 1474 O O . THR A 1 179 ? 25.063 -13.738 -10.047 1.00 86.88 179 THR A O 1
ATOM 1477 N N . SER A 1 180 ? 26.772 -14.828 -10.984 1.00 90.19 180 SER A N 1
ATOM 1478 C CA . SER A 1 180 ? 27.713 -13.710 -10.844 1.00 90.19 180 SER A CA 1
ATOM 1479 C C . SER A 1 180 ? 27.321 -12.521 -11.735 1.00 90.19 180 SER A C 1
ATOM 1481 O O . SER A 1 180 ? 26.967 -12.698 -12.902 1.00 90.19 180 SER A O 1
ATOM 1483 N N . ASP A 1 181 ? 27.428 -11.298 -11.202 1.00 93.06 181 ASP A N 1
ATOM 1484 C CA . ASP A 1 181 ? 26.975 -10.058 -11.857 1.00 93.06 181 ASP A CA 1
ATOM 1485 C C . ASP A 1 181 ? 27.489 -9.887 -13.294 1.00 93.06 181 ASP A C 1
ATOM 1487 O O . ASP A 1 181 ? 26.766 -9.403 -14.163 1.00 93.06 181 ASP A O 1
ATOM 1491 N N . GLU A 1 182 ? 28.735 -10.281 -13.572 1.00 92.56 182 GLU A N 1
ATOM 1492 C CA . GLU A 1 182 ? 29.296 -10.226 -14.924 1.00 92.56 182 GLU A CA 1
ATOM 1493 C C . GLU A 1 182 ? 28.589 -11.157 -15.910 1.00 92.56 182 GLU A C 1
ATOM 1495 O O . GLU A 1 182 ? 28.391 -10.792 -17.070 1.00 92.56 182 GLU A O 1
ATOM 1500 N N . LYS A 1 183 ? 28.251 -12.375 -15.477 1.00 92.56 183 LYS A N 1
ATOM 1501 C CA . LYS A 1 183 ? 27.610 -13.384 -16.326 1.00 92.56 183 LYS A CA 1
ATOM 1502 C C . LYS A 1 183 ? 26.130 -13.070 -16.486 1.00 92.56 183 LYS A C 1
ATOM 1504 O O . LYS A 1 183 ? 25.632 -13.157 -17.603 1.00 92.56 183 LYS A O 1
ATOM 1509 N N . LEU A 1 184 ? 25.482 -12.571 -15.433 1.00 93.31 184 LEU A N 1
ATOM 1510 C CA . LEU A 1 184 ? 24.120 -12.048 -15.496 1.00 93.31 184 LEU A CA 1
ATOM 1511 C C . LEU A 1 184 ? 24.014 -10.866 -16.475 1.00 93.31 184 LEU A C 1
ATOM 1513 O O . LEU A 1 184 ? 23.111 -10.864 -17.306 1.00 93.31 184 LEU A O 1
ATOM 1517 N N . LYS A 1 185 ? 24.962 -9.913 -16.462 1.00 93.12 185 LYS A N 1
ATOM 1518 C CA . LYS A 1 185 ? 25.023 -8.811 -17.447 1.00 93.12 185 LYS A CA 1
ATOM 1519 C C . LYS A 1 185 ? 25.198 -9.314 -18.881 1.00 93.12 185 LYS A C 1
ATOM 1521 O O . LYS A 1 185 ? 24.365 -9.004 -19.724 1.00 93.12 185 LYS A O 1
ATOM 1526 N N . LYS A 1 186 ? 26.197 -10.166 -19.140 1.00 93.81 186 LYS A N 1
ATOM 1527 C CA . LYS A 1 186 ? 26.445 -10.758 -20.473 1.00 93.81 186 LYS A CA 1
ATOM 1528 C C . LYS A 1 186 ? 25.244 -11.573 -20.981 1.00 93.81 186 LYS A C 1
ATOM 1530 O O . LYS A 1 186 ? 24.938 -11.569 -22.171 1.00 93.81 186 LYS A O 1
ATOM 1535 N N . GLN A 1 187 ? 24.527 -12.248 -20.081 1.00 93.38 187 GLN A N 1
ATOM 1536 C CA . GLN A 1 187 ? 23.295 -12.966 -20.405 1.00 93.38 187 GLN A CA 1
ATOM 1537 C C . GLN A 1 187 ? 22.133 -11.998 -20.709 1.00 93.38 187 GLN A C 1
ATOM 1539 O O . GLN A 1 187 ? 21.381 -12.229 -21.653 1.00 93.38 187 GLN A O 1
ATOM 1544 N N . LEU A 1 188 ? 22.002 -10.896 -19.961 1.00 92.44 188 LEU A N 1
ATOM 1545 C CA . LEU A 1 188 ? 21.015 -9.839 -20.207 1.00 92.44 188 LEU A CA 1
ATOM 1546 C C . LEU A 1 188 ? 21.244 -9.161 -21.569 1.00 92.44 188 LEU A C 1
ATOM 1548 O O . LEU A 1 188 ? 20.309 -9.047 -22.357 1.00 92.44 188 LEU A O 1
ATOM 1552 N N . GLU A 1 189 ? 22.492 -8.795 -21.873 1.00 90.81 189 GLU A N 1
ATOM 1553 C CA . GLU A 1 189 ? 22.936 -8.265 -23.170 1.00 90.81 189 GLU A CA 1
ATOM 1554 C C . GLU A 1 189 ? 22.566 -9.221 -24.314 1.00 90.81 189 GLU A C 1
ATOM 1556 O O . GLU A 1 189 ? 21.980 -8.799 -25.311 1.00 90.81 189 GLU A O 1
ATOM 1561 N N . TYR A 1 190 ? 22.815 -10.525 -24.147 1.00 93.12 190 TYR A N 1
ATOM 1562 C CA . TYR A 1 190 ? 22.408 -11.548 -25.113 1.00 93.12 190 TYR A CA 1
ATOM 1563 C C . TYR A 1 190 ? 20.880 -11.637 -25.281 1.00 93.12 190 TYR A C 1
ATOM 1565 O O . TYR A 1 190 ? 20.395 -11.711 -26.410 1.00 93.12 190 TYR A O 1
ATOM 1573 N N . HIS A 1 191 ? 20.100 -11.593 -24.195 1.00 92.44 191 HIS A N 1
ATOM 1574 C CA . HIS A 1 191 ? 18.632 -11.609 -24.264 1.00 92.44 191 HIS A CA 1
ATOM 1575 C C . HIS A 1 191 ? 18.056 -10.354 -24.949 1.00 92.44 191 HIS A C 1
ATOM 1577 O O . HIS A 1 191 ? 17.080 -10.464 -25.698 1.00 92.44 191 HIS A O 1
ATOM 1583 N N . ILE A 1 192 ? 18.672 -9.185 -24.741 1.00 88.25 192 ILE A N 1
ATOM 1584 C CA . ILE A 1 192 ? 18.329 -7.923 -25.414 1.00 88.25 192 ILE A CA 1
ATOM 1585 C C . ILE A 1 192 ? 18.703 -7.995 -26.900 1.00 88.25 192 ILE A C 1
ATOM 1587 O O . ILE A 1 192 ? 17.861 -7.706 -27.750 1.00 88.25 192 ILE A O 1
ATOM 1591 N N . ALA A 1 193 ? 19.910 -8.450 -27.248 1.00 87.88 193 ALA A N 1
ATOM 1592 C CA . ALA A 1 193 ? 20.336 -8.622 -28.640 1.00 87.88 193 ALA A CA 1
ATOM 1593 C C . ALA A 1 193 ? 19.457 -9.637 -29.400 1.00 87.88 193 ALA A C 1
ATOM 1595 O O . ALA A 1 193 ? 19.098 -9.414 -30.554 1.00 87.88 193 ALA A O 1
ATOM 1596 N N . ALA A 1 194 ? 19.030 -10.711 -28.728 1.00 90.62 194 ALA A N 1
ATOM 1597 C CA . ALA A 1 194 ? 18.080 -11.697 -29.244 1.00 90.62 194 ALA A CA 1
ATOM 1598 C C . ALA A 1 194 ? 16.604 -11.229 -29.222 1.00 90.62 194 ALA A C 1
ATOM 1600 O O . ALA A 1 194 ? 15.712 -12.032 -29.499 1.00 90.62 194 ALA A O 1
ATOM 1601 N N . ARG A 1 195 ? 16.336 -9.956 -28.880 1.00 87.62 195 ARG A N 1
ATOM 1602 C CA . ARG A 1 195 ? 15.007 -9.314 -28.824 1.00 87.62 195 ARG A CA 1
ATOM 1603 C C . ARG A 1 195 ? 13.954 -10.139 -28.063 1.00 87.62 195 ARG A C 1
ATOM 1605 O O . ARG A 1 195 ? 12.816 -10.284 -28.510 1.00 87.62 195 ARG A O 1
ATOM 1612 N N . GLN A 1 196 ? 14.317 -10.698 -26.904 1.00 92.06 196 GLN A N 1
ATOM 1613 C CA . GLN A 1 196 ? 13.417 -11.564 -26.134 1.00 92.06 196 GLN A CA 1
ATOM 1614 C C . GLN A 1 196 ? 12.276 -10.794 -25.447 1.00 92.06 196 GLN A C 1
ATOM 1616 O O . GLN A 1 196 ? 12.490 -9.908 -24.620 1.00 92.06 196 GLN A O 1
ATOM 1621 N N . GLY A 1 197 ? 11.039 -11.180 -25.777 1.00 88.12 197 GLY A N 1
ATOM 1622 C CA . GLY A 1 197 ? 9.817 -10.508 -25.327 1.00 88.12 197 GLY A CA 1
ATOM 1623 C C . GLY A 1 197 ? 9.626 -9.113 -25.943 1.00 88.12 197 GLY A C 1
ATOM 1624 O O . GLY A 1 197 ? 9.507 -8.151 -25.190 1.00 88.12 197 GLY A O 1
ATOM 1625 N N . PRO A 1 198 ? 9.564 -8.968 -27.282 1.00 86.75 198 PRO A N 1
ATOM 1626 C CA . PRO A 1 198 ? 9.619 -7.675 -27.978 1.00 86.75 198 PRO A CA 1
ATOM 1627 C C . PRO A 1 198 ? 8.282 -6.903 -27.996 1.00 86.75 198 PRO A C 1
ATOM 1629 O O . PRO A 1 198 ? 8.066 -6.065 -28.864 1.00 86.75 198 PRO A O 1
ATOM 1632 N N . GLN A 1 199 ? 7.356 -7.215 -27.085 1.00 79.38 199 GLN A N 1
ATOM 1633 C CA . GLN A 1 199 ? 6.027 -6.581 -26.996 1.00 79.38 199 GLN A CA 1
ATOM 1634 C C . GLN A 1 199 ? 5.662 -6.171 -25.564 1.00 79.38 199 GLN A C 1
ATOM 1636 O O . GLN A 1 199 ? 5.056 -5.123 -25.368 1.00 79.38 199 GLN A O 1
ATOM 1641 N N . THR A 1 200 ? 5.993 -7.009 -24.574 1.00 87.12 200 THR A N 1
ATOM 1642 C CA . THR A 1 200 ? 5.669 -6.798 -23.149 1.00 87.12 200 THR A CA 1
ATOM 1643 C C . THR A 1 200 ? 6.749 -7.365 -22.208 1.00 87.12 200 THR A C 1
ATOM 1645 O O . THR A 1 200 ? 6.446 -7.783 -21.091 1.00 87.12 200 THR A O 1
ATOM 1648 N N . GLY A 1 201 ? 7.986 -7.504 -22.686 1.00 84.94 201 GLY A N 1
ATOM 1649 C CA . GLY A 1 201 ? 9.111 -8.099 -21.963 1.00 84.94 201 GLY A CA 1
ATOM 1650 C C . GLY A 1 201 ? 10.350 -7.204 -21.972 1.00 84.94 201 GLY A C 1
ATOM 1651 O O . GLY A 1 201 ? 10.271 -6.016 -22.278 1.00 84.94 201 GLY A O 1
ATOM 1652 N N . LEU A 1 202 ? 11.505 -7.791 -21.645 1.00 83.81 202 LEU A N 1
ATOM 1653 C CA . LEU A 1 202 ? 12.777 -7.069 -21.524 1.00 83.81 202 LEU A CA 1
ATOM 1654 C C . LEU A 1 202 ? 13.134 -6.286 -22.797 1.00 83.81 202 LEU A C 1
ATOM 1656 O O . LEU A 1 202 ? 13.540 -5.133 -22.710 1.00 83.81 202 LEU A O 1
ATOM 1660 N N . ALA A 1 203 ? 12.950 -6.892 -23.973 1.00 84.44 203 ALA A N 1
ATOM 1661 C CA . ALA A 1 203 ? 13.269 -6.247 -25.243 1.00 84.44 203 ALA A CA 1
ATOM 1662 C C . ALA A 1 203 ? 12.356 -5.057 -25.583 1.00 84.44 203 ALA A C 1
ATOM 1664 O O . ALA A 1 203 ? 12.812 -4.140 -26.246 1.00 84.44 203 ALA A O 1
ATOM 1665 N N . SER A 1 204 ? 11.091 -5.029 -25.149 1.00 83.94 204 SER A N 1
ATOM 1666 C CA . SER A 1 204 ? 10.201 -3.885 -25.434 1.00 83.94 204 SER A CA 1
ATOM 1667 C C . SER A 1 204 ? 10.450 -2.649 -24.562 1.00 83.94 204 SER A C 1
ATOM 1669 O O . SER A 1 204 ? 9.990 -1.574 -24.924 1.00 83.94 204 SER A O 1
ATOM 1671 N N . GLU A 1 205 ? 11.151 -2.796 -23.434 1.00 82.56 205 GLU A N 1
ATOM 1672 C CA . GLU A 1 205 ? 11.581 -1.667 -22.587 1.00 82.56 205 GLU A CA 1
ATOM 1673 C C . GLU A 1 205 ? 12.961 -1.130 -23.017 1.00 82.56 205 GLU A C 1
ATOM 1675 O O . GLU A 1 205 ? 13.344 -0.020 -22.654 1.00 82.56 205 GLU A O 1
ATOM 1680 N N . TRP A 1 206 ? 13.728 -1.912 -23.788 1.00 79.38 206 TRP A N 1
ATOM 1681 C CA . TRP A 1 206 ? 15.039 -1.500 -24.274 1.00 79.38 206 TRP A CA 1
ATOM 1682 C C . TRP A 1 206 ? 14.920 -0.669 -25.553 1.00 79.38 206 TRP A C 1
ATOM 1684 O O . TRP A 1 206 ? 14.474 -1.167 -26.588 1.00 79.38 206 TRP A O 1
ATOM 1694 N N . ASP A 1 207 ? 15.384 0.578 -25.502 1.00 79.38 207 ASP A N 1
ATOM 1695 C CA . ASP A 1 207 ? 15.488 1.416 -26.692 1.00 79.38 207 ASP A CA 1
ATOM 1696 C C . ASP A 1 207 ? 16.680 0.975 -27.562 1.00 79.38 207 ASP A C 1
ATOM 1698 O O . ASP A 1 207 ? 17.843 1.024 -27.151 1.00 79.38 207 ASP A O 1
ATOM 1702 N N . TYR A 1 208 ? 16.379 0.492 -28.768 1.00 76.94 208 TYR A N 1
ATOM 1703 C CA . TYR A 1 208 ? 17.376 0.072 -29.755 1.00 76.94 208 TYR A CA 1
ATOM 1704 C C . TYR A 1 208 ? 17.783 1.201 -30.714 1.00 76.94 208 TYR A C 1
ATOM 1706 O O . TYR A 1 208 ? 18.750 1.028 -31.455 1.00 76.94 208 TYR A O 1
ATOM 1714 N N . GLU A 1 209 ? 17.040 2.310 -30.755 1.00 70.50 209 GLU A N 1
ATOM 1715 C CA . GLU A 1 209 ? 17.106 3.325 -31.810 1.00 70.50 209 GLU A CA 1
ATOM 1716 C C . GLU A 1 209 ? 17.095 4.723 -31.171 1.00 70.50 209 GLU A C 1
ATOM 1718 O O . GLU A 1 209 ? 16.085 5.419 -31.156 1.00 70.50 209 GLU A O 1
ATOM 1723 N N . VAL A 1 210 ? 18.263 5.140 -30.660 1.00 63.09 210 VAL A N 1
ATOM 1724 C CA . VAL A 1 210 ? 18.504 6.405 -29.921 1.00 63.09 210 VAL A CA 1
ATOM 1725 C C . VAL A 1 210 ? 18.471 7.654 -30.840 1.00 63.09 210 VAL A C 1
ATOM 1727 O O . VAL A 1 210 ? 19.212 8.614 -30.647 1.00 63.09 210 VAL A O 1
ATOM 1730 N N . ASP A 1 211 ? 17.610 7.638 -31.858 1.00 56.19 211 ASP A N 1
ATOM 1731 C CA . ASP A 1 211 ? 17.493 8.614 -32.945 1.00 56.19 211 ASP A CA 1
ATOM 1732 C C . ASP A 1 211 ? 16.140 9.352 -32.850 1.00 56.19 211 ASP A C 1
ATOM 1734 O O . ASP A 1 211 ? 15.093 8.847 -33.258 1.00 56.19 211 ASP A O 1
ATOM 1738 N N . ASN A 1 212 ? 16.146 10.581 -32.320 1.00 61.91 212 ASN A N 1
ATOM 1739 C CA . ASN A 1 212 ? 14.936 11.387 -32.115 1.00 61.91 212 ASN A CA 1
ATOM 1740 C C . ASN A 1 212 ? 14.798 12.491 -33.180 1.00 61.91 212 ASN A C 1
ATOM 1742 O O . ASN A 1 212 ? 15.629 13.399 -33.272 1.00 61.91 212 ASN A O 1
ATOM 1746 N N . TYR A 1 213 ? 13.720 12.441 -33.963 1.00 67.25 213 TYR A N 1
ATOM 1747 C CA . TYR A 1 213 ? 13.428 13.381 -35.046 1.00 67.25 213 TYR A CA 1
ATOM 1748 C C . TYR A 1 213 ? 12.016 13.968 -34.924 1.00 67.25 213 TYR A C 1
ATOM 1750 O O . TYR A 1 213 ? 11.103 13.362 -34.362 1.00 67.25 213 TYR A O 1
ATOM 1758 N N . LYS A 1 214 ? 11.832 15.181 -35.455 1.00 70.75 214 LYS A N 1
ATOM 1759 C CA . LYS A 1 214 ? 10.543 15.879 -35.505 1.00 70.75 214 LYS A CA 1
ATOM 1760 C C . LYS A 1 214 ? 10.145 16.152 -36.946 1.00 70.75 214 LYS A C 1
ATOM 1762 O O . LYS A 1 214 ? 10.934 16.698 -37.715 1.00 70.75 214 LYS A O 1
ATOM 1767 N N . GLU A 1 215 ? 8.902 15.820 -37.271 1.00 81.25 215 GLU A N 1
ATOM 1768 C CA . GLU A 1 215 ? 8.286 16.088 -38.568 1.00 81.25 215 GLU A CA 1
ATOM 1769 C C . GLU A 1 215 ? 7.055 16.976 -38.370 1.00 81.25 215 GLU A C 1
ATOM 1771 O O . GLU A 1 215 ? 6.150 16.639 -37.603 1.00 81.25 215 GLU A O 1
ATOM 1776 N N . GLU A 1 216 ? 6.996 18.104 -39.072 1.00 84.12 216 GLU A N 1
ATOM 1777 C CA . GLU A 1 216 ? 5.841 18.999 -39.075 1.00 84.12 216 GLU A CA 1
ATOM 1778 C C . GLU A 1 216 ? 5.323 19.192 -40.505 1.00 84.12 216 GLU A C 1
ATOM 1780 O O . GLU A 1 216 ? 6.067 19.565 -41.414 1.00 84.12 216 GLU A O 1
ATOM 1785 N N . LEU A 1 217 ? 4.023 18.953 -40.705 1.00 87.38 217 LEU A N 1
ATOM 1786 C CA . LEU A 1 217 ? 3.338 19.137 -41.985 1.00 87.38 217 LEU A CA 1
ATOM 1787 C C . LEU A 1 217 ? 2.273 20.230 -41.864 1.00 87.38 217 LEU A C 1
ATOM 1789 O O . LEU A 1 217 ? 1.222 20.038 -41.250 1.00 87.38 217 LEU A O 1
ATOM 1793 N N . TYR A 1 218 ? 2.523 21.366 -42.510 1.00 84.62 218 TYR A N 1
ATOM 1794 C CA . TYR A 1 218 ? 1.558 22.449 -42.642 1.00 84.62 218 TYR A CA 1
ATOM 1795 C C . TYR A 1 218 ? 0.836 22.378 -43.993 1.00 84.62 218 TYR A C 1
ATOM 1797 O O . TYR A 1 218 ? 1.464 22.368 -45.053 1.00 84.62 218 TYR A O 1
ATOM 1805 N N . ILE A 1 219 ? -0.500 22.362 -43.955 1.00 89.88 219 ILE A N 1
ATOM 1806 C CA . ILE A 1 219 ? -1.377 22.318 -45.134 1.00 89.88 219 ILE A CA 1
ATOM 1807 C C . ILE A 1 219 ? -2.296 23.542 -45.103 1.00 89.88 219 ILE A C 1
ATOM 1809 O O . ILE A 1 219 ? -3.024 23.748 -44.131 1.00 89.88 219 ILE A O 1
ATOM 1813 N N . ARG A 1 220 ? -2.309 24.344 -46.175 1.00 85.44 220 ARG A N 1
ATOM 1814 C CA . ARG A 1 220 ? -3.175 25.532 -46.297 1.00 85.44 220 ARG A CA 1
ATOM 1815 C C . ARG A 1 220 ? -3.783 25.652 -47.699 1.00 85.44 220 ARG A C 1
ATOM 1817 O O . ARG A 1 220 ? -3.027 25.848 -48.653 1.00 85.44 220 ARG A O 1
ATOM 1824 N N . PRO A 1 221 ? -5.119 25.624 -47.858 1.00 90.12 221 PRO A N 1
ATOM 1825 C CA . PRO A 1 221 ? -5.746 25.982 -49.127 1.00 90.12 221 PRO A CA 1
ATOM 1826 C C . PRO A 1 221 ? -5.508 27.468 -49.435 1.00 90.12 221 PRO A C 1
ATOM 1828 O O . PRO A 1 221 ? -5.620 28.330 -48.561 1.00 90.12 221 PRO A O 1
ATOM 1831 N N . LEU A 1 222 ? -5.162 27.773 -50.683 1.00 84.00 222 LEU A N 1
ATOM 1832 C CA . LEU A 1 222 ? -4.918 29.122 -51.189 1.00 84.00 222 LEU A CA 1
ATOM 1833 C C . LEU A 1 222 ? -6.145 29.619 -51.963 1.00 84.00 222 LEU A C 1
ATOM 1835 O O . LEU A 1 222 ? -6.852 28.841 -52.602 1.00 84.00 222 LEU A O 1
ATOM 1839 N N . GLN A 1 223 ? -6.361 30.936 -51.978 1.00 81.19 223 GLN A N 1
ATOM 1840 C CA . GLN A 1 223 ? -7.509 31.566 -52.654 1.00 81.19 223 GLN A CA 1
ATOM 1841 C C . GLN A 1 223 ? -7.575 31.276 -54.168 1.00 81.19 223 GLN A C 1
ATOM 1843 O O . GLN A 1 223 ? -8.640 31.374 -54.767 1.00 81.19 223 GLN A O 1
ATOM 1848 N N . SER A 1 224 ? -6.461 30.872 -54.788 1.00 79.50 224 SER A N 1
ATOM 1849 C CA . SER A 1 224 ? -6.384 30.453 -56.194 1.00 79.50 224 SER A CA 1
ATOM 1850 C C . SER A 1 224 ? -6.752 28.979 -56.441 1.00 79.50 224 SER A C 1
ATOM 1852 O O . SER A 1 224 ? -6.387 28.438 -57.485 1.00 79.50 224 SER A O 1
ATOM 1854 N N . GLY A 1 225 ? -7.357 28.283 -55.473 1.00 82.12 225 GLY A N 1
ATOM 1855 C CA . GLY A 1 225 ? -7.725 26.860 -55.565 1.00 82.12 225 GLY A CA 1
ATOM 1856 C C . GLY A 1 225 ? -6.556 25.869 -55.460 1.00 82.12 225 GLY A C 1
ATOM 1857 O O . GLY A 1 225 ? -6.768 24.664 -55.524 1.00 82.12 225 GLY A O 1
ATOM 1858 N N . HIS A 1 226 ? -5.328 26.361 -55.291 1.00 82.31 226 HIS A N 1
ATOM 1859 C CA . HIS A 1 226 ? -4.138 25.540 -55.059 1.00 82.31 226 HIS A CA 1
ATOM 1860 C C . HIS A 1 226 ? -3.993 25.237 -53.558 1.00 82.31 226 HIS A C 1
ATOM 1862 O O . HIS A 1 226 ? -4.429 26.037 -52.733 1.00 82.31 226 HIS A O 1
ATOM 1868 N N . THR A 1 227 ? -3.317 24.150 -53.183 1.00 84.94 227 THR A N 1
ATOM 1869 C CA . THR A 1 227 ? -2.985 23.860 -51.775 1.00 84.94 227 THR A CA 1
ATOM 1870 C C . THR A 1 227 ? -1.493 24.058 -51.539 1.00 84.94 227 THR A C 1
ATOM 1872 O O . T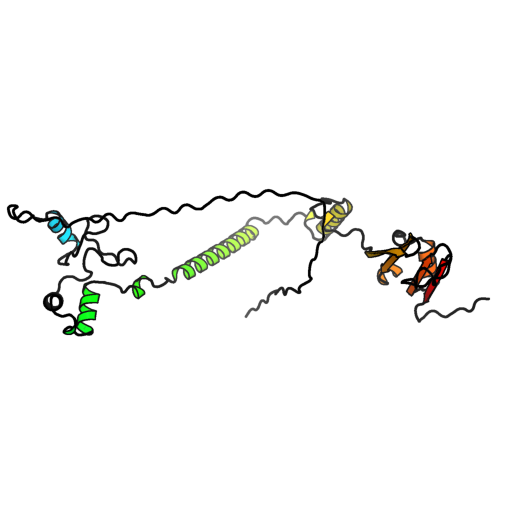HR A 1 227 ? -0.669 23.488 -52.249 1.00 84.94 227 THR A O 1
ATOM 1875 N N . TYR A 1 228 ? -1.145 24.864 -50.537 1.00 84.50 228 TYR A N 1
ATOM 1876 C CA . TYR A 1 228 ? 0.214 24.964 -50.018 1.00 84.50 228 TYR A CA 1
ATOM 1877 C C . TYR A 1 228 ? 0.476 23.803 -49.063 1.00 84.50 228 TYR A C 1
ATOM 1879 O O . TYR A 1 228 ? -0.282 23.607 -48.111 1.00 84.50 228 TYR A O 1
ATOM 1887 N N . PHE A 1 229 ? 1.559 23.078 -49.321 1.00 86.44 229 PHE A N 1
ATOM 1888 C CA . PHE A 1 229 ? 2.138 22.093 -48.419 1.00 86.44 229 PHE A CA 1
ATOM 1889 C C . PHE A 1 229 ? 3.527 22.583 -48.018 1.00 86.44 229 PHE A C 1
ATOM 1891 O O . PHE A 1 229 ? 4.301 23.013 -48.874 1.00 86.44 229 PHE A O 1
ATOM 1898 N N . GLN A 1 230 ? 3.844 22.492 -46.734 1.00 86.25 230 GLN A N 1
ATOM 1899 C CA . GLN A 1 230 ? 5.191 22.668 -46.213 1.00 86.25 230 GLN A CA 1
ATOM 1900 C C . GLN A 1 230 ? 5.492 21.498 -45.284 1.00 86.25 230 GLN A C 1
ATOM 1902 O O . GLN A 1 230 ? 4.744 21.252 -44.340 1.00 86.25 230 GLN A O 1
ATOM 1907 N N . PHE A 1 231 ? 6.593 20.810 -45.564 1.00 88.69 231 PHE A N 1
ATOM 1908 C CA . PHE A 1 231 ? 7.167 19.788 -44.703 1.00 88.69 231 PHE A CA 1
ATOM 1909 C C . PHE A 1 231 ? 8.402 20.396 -44.040 1.00 88.69 231 PHE A C 1
ATOM 1911 O O . PHE A 1 231 ? 9.239 20.985 -44.727 1.00 88.69 231 PHE A O 1
ATOM 1918 N N . LEU A 1 232 ? 8.504 20.275 -42.722 1.00 85.25 232 LEU A N 1
ATOM 1919 C CA . LEU A 1 232 ? 9.677 20.645 -41.945 1.00 85.25 232 LEU A CA 1
ATOM 1920 C C . LEU A 1 232 ? 10.158 19.400 -41.203 1.00 85.25 232 LEU A C 1
ATOM 1922 O O . LEU A 1 232 ? 9.427 18.832 -40.396 1.00 85.25 232 LEU A O 1
ATOM 1926 N N . PHE A 1 233 ? 11.389 18.993 -41.490 1.00 84.00 233 PHE A N 1
ATOM 1927 C CA . PHE A 1 233 ? 12.088 17.940 -40.765 1.00 84.00 233 PHE A CA 1
ATOM 1928 C C . PHE A 1 233 ? 13.116 18.608 -39.853 1.00 84.00 233 PHE A C 1
ATOM 1930 O O . PHE A 1 233 ? 13.795 19.553 -40.260 1.00 84.00 233 PHE A O 1
ATOM 1937 N N . THR A 1 234 ? 13.214 18.169 -38.604 1.00 80.75 234 THR A N 1
ATOM 1938 C CA . THR A 1 234 ? 14.186 18.692 -37.638 1.00 80.75 234 THR A CA 1
ATOM 1939 C C . THR A 1 234 ? 14.735 17.543 -36.809 1.00 80.75 234 THR A C 1
ATOM 1941 O O . THR A 1 234 ? 14.053 16.997 -35.941 1.00 80.75 234 THR A O 1
ATOM 1944 N N . THR A 1 235 ? 15.987 17.202 -37.086 1.00 77.94 235 THR A N 1
ATOM 1945 C CA . THR A 1 235 ? 16.771 16.210 -36.351 1.00 77.94 235 THR A CA 1
ATOM 1946 C C . THR A 1 235 ? 17.736 16.949 -35.435 1.00 77.94 235 THR A C 1
ATOM 1948 O O . THR A 1 235 ? 18.419 17.869 -35.881 1.00 77.94 235 THR A O 1
ATOM 1951 N N . VAL A 1 236 ? 17.798 16.553 -34.166 1.00 75.62 236 VAL A N 1
ATOM 1952 C CA . VAL A 1 236 ? 18.796 17.045 -33.207 1.00 75.62 236 VAL A CA 1
ATOM 1953 C C . VAL A 1 236 ? 19.743 15.884 -32.929 1.00 75.62 236 VAL A C 1
ATOM 1955 O O . VAL A 1 236 ? 19.280 14.791 -32.619 1.00 75.62 236 VAL A O 1
ATOM 1958 N N . VAL A 1 237 ? 21.049 16.107 -33.074 1.00 71.56 237 VAL A N 1
ATOM 1959 C CA . VAL A 1 237 ? 22.082 15.085 -32.856 1.00 71.56 237 VAL A CA 1
ATOM 1960 C C . VAL A 1 237 ? 23.062 15.602 -31.812 1.00 71.56 237 VAL A C 1
ATOM 1962 O O . VAL A 1 237 ? 23.633 16.678 -31.985 1.00 71.56 237 VAL A O 1
ATOM 1965 N N . ASP A 1 238 ? 23.267 14.842 -30.738 1.00 65.81 238 ASP A N 1
ATOM 1966 C CA . ASP A 1 238 ? 24.214 15.218 -29.691 1.00 65.81 238 ASP A CA 1
ATOM 1967 C C . ASP A 1 238 ? 25.667 15.094 -30.181 1.00 65.81 238 ASP A C 1
ATOM 1969 O O . ASP A 1 238 ? 26.054 14.123 -30.839 1.00 65.81 238 ASP A O 1
ATOM 1973 N N . ASN A 1 239 ? 26.496 16.082 -29.832 1.00 62.44 239 ASN A N 1
ATOM 1974 C CA . ASN A 1 239 ? 27.892 16.170 -30.281 1.00 62.44 239 ASN A CA 1
ATOM 1975 C C . ASN A 1 239 ? 28.727 14.931 -29.909 1.00 62.44 239 ASN A C 1
ATOM 1977 O O . ASN A 1 239 ? 29.562 14.489 -30.699 1.00 62.44 239 ASN A O 1
ATOM 1981 N N . ASP A 1 240 ? 28.452 14.322 -28.758 1.00 57.09 240 ASP A N 1
ATOM 1982 C CA . ASP A 1 240 ? 29.163 13.133 -28.282 1.00 57.09 240 ASP A CA 1
ATOM 1983 C C . ASP A 1 240 ? 28.914 11.908 -29.190 1.00 57.09 240 ASP A C 1
ATOM 1985 O O . ASP A 1 240 ? 29.783 11.044 -29.330 1.00 57.09 240 ASP A O 1
ATOM 1989 N N . ILE A 1 241 ? 27.761 11.847 -29.871 1.00 55.59 241 ILE A N 1
ATOM 1990 C CA . ILE A 1 241 ? 27.432 10.806 -30.859 1.00 55.59 241 ILE A CA 1
ATOM 1991 C C . ILE A 1 241 ? 28.186 11.067 -32.173 1.00 55.59 241 ILE A C 1
ATOM 1993 O O . ILE A 1 241 ? 28.698 10.130 -32.795 1.00 55.59 241 ILE A O 1
ATOM 1997 N N . ILE A 1 242 ? 28.305 12.343 -32.566 1.00 56.44 242 ILE A N 1
ATOM 1998 C CA . ILE A 1 242 ? 29.001 12.788 -33.784 1.00 56.44 242 ILE A CA 1
ATOM 1999 C C . ILE A 1 242 ? 30.477 12.372 -33.766 1.00 56.44 242 ILE A C 1
ATOM 2001 O O . ILE A 1 242 ? 30.985 11.864 -34.768 1.00 56.44 242 ILE A O 1
ATOM 2005 N N . GLU A 1 243 ? 31.164 12.550 -32.635 1.00 57.47 243 GLU A N 1
ATOM 2006 C CA . GLU A 1 243 ? 32.589 12.215 -32.523 1.00 57.47 243 GLU A CA 1
ATOM 2007 C C . GLU A 1 243 ? 32.847 10.704 -32.408 1.00 57.47 243 GLU A C 1
ATOM 2009 O O . GLU A 1 243 ? 33.857 10.222 -32.925 1.00 57.47 243 GLU A O 1
ATOM 2014 N N . ASN A 1 244 ? 31.932 9.942 -31.793 1.00 55.69 244 ASN A N 1
ATOM 2015 C CA . ASN A 1 244 ? 32.176 8.536 -31.456 1.00 55.69 244 ASN A CA 1
ATOM 2016 C C . ASN A 1 244 ? 31.558 7.499 -32.418 1.00 55.69 244 ASN A C 1
ATOM 2018 O O . ASN A 1 244 ? 32.101 6.399 -32.496 1.00 55.69 244 ASN A O 1
ATOM 2022 N N . ASN A 1 245 ? 30.449 7.779 -33.130 1.00 52.91 245 ASN A N 1
ATOM 2023 C CA . ASN A 1 245 ? 29.644 6.693 -33.738 1.00 52.91 245 ASN A CA 1
ATOM 2024 C C . ASN A 1 245 ? 29.011 6.921 -35.135 1.00 52.91 245 ASN A C 1
ATOM 2026 O O . ASN A 1 245 ? 28.225 6.090 -35.590 1.00 52.91 245 ASN A O 1
ATOM 2030 N N . ILE A 1 246 ? 29.397 7.955 -35.896 1.00 53.66 246 ILE A N 1
ATOM 2031 C CA . ILE A 1 246 ? 28.873 8.206 -37.270 1.00 53.66 246 ILE A CA 1
ATOM 2032 C C . ILE A 1 246 ? 29.154 7.071 -38.290 1.00 53.66 246 ILE A C 1
ATOM 2034 O O . ILE A 1 246 ? 28.594 7.058 -39.385 1.00 53.66 246 ILE A O 1
ATOM 2038 N N . VAL A 1 247 ? 30.005 6.091 -37.967 1.00 48.22 247 VAL A N 1
ATOM 2039 C CA . VAL A 1 247 ? 30.581 5.132 -38.933 1.00 48.22 247 VAL A CA 1
ATOM 2040 C C . VAL A 1 247 ? 29.537 4.285 -39.690 1.00 48.22 247 VAL A C 1
ATOM 2042 O O . VAL A 1 247 ? 29.814 3.875 -40.821 1.00 48.22 247 VAL A O 1
ATOM 2045 N N . HIS A 1 248 ? 28.345 4.048 -39.121 1.00 49.97 248 HIS A N 1
ATOM 2046 C CA . HIS A 1 248 ? 27.359 3.112 -39.689 1.00 49.97 248 HIS A CA 1
ATOM 2047 C C . HIS A 1 248 ? 25.908 3.615 -39.833 1.00 49.97 248 HIS A C 1
ATOM 2049 O O . HIS A 1 248 ? 25.139 2.977 -40.552 1.00 49.97 248 HIS A O 1
ATOM 2055 N N . HIS A 1 249 ? 25.518 4.742 -39.227 1.00 53.44 249 HIS A N 1
ATOM 2056 C CA . HIS A 1 249 ? 24.107 5.158 -39.147 1.00 53.44 249 HIS A CA 1
ATOM 2057 C C . HIS A 1 249 ? 23.777 6.341 -40.072 1.00 53.44 249 HIS A C 1
ATOM 2059 O O . HIS A 1 249 ? 23.735 7.494 -39.660 1.00 53.44 249 HIS A O 1
ATOM 2065 N N . TYR A 1 250 ? 23.493 6.038 -41.343 1.00 62.09 250 TYR A N 1
ATOM 2066 C CA . TYR A 1 250 ? 23.023 7.013 -42.346 1.00 62.09 250 TYR A CA 1
ATOM 2067 C C . TYR A 1 250 ? 21.486 7.097 -42.442 1.00 62.09 250 TYR A C 1
ATOM 2069 O O . TYR A 1 250 ? 20.947 7.498 -43.473 1.00 62.09 250 TYR A O 1
ATOM 2077 N N . ASN A 1 251 ? 20.778 6.696 -41.380 1.00 60.22 251 ASN A N 1
ATOM 2078 C CA . ASN A 1 251 ? 19.313 6.688 -41.324 1.00 60.22 251 ASN A CA 1
ATOM 2079 C C . ASN A 1 251 ? 18.740 8.110 -41.206 1.00 60.22 251 ASN A C 1
ATOM 2081 O O . ASN A 1 251 ? 17.733 8.419 -41.837 1.00 60.22 251 ASN A O 1
ATOM 2085 N N . LEU A 1 252 ? 19.408 8.976 -40.434 1.00 66.94 252 LEU A N 1
ATOM 2086 C CA . LEU A 1 252 ? 18.989 10.359 -40.189 1.00 66.94 252 LEU A CA 1
ATOM 2087 C C . LEU A 1 252 ? 19.122 11.256 -41.428 1.00 66.94 252 LEU A C 1
ATOM 2089 O O . LEU A 1 252 ? 18.280 12.120 -41.664 1.00 66.94 252 LEU A O 1
ATOM 2093 N N . PHE A 1 253 ? 20.200 11.087 -42.200 1.00 69.31 253 PHE A N 1
ATOM 2094 C CA . PHE A 1 253 ? 20.450 11.821 -43.442 1.00 69.31 253 PHE A CA 1
ATOM 2095 C C . PHE A 1 253 ? 21.524 11.132 -44.309 1.00 69.31 253 PHE A C 1
ATOM 2097 O O . PHE A 1 253 ? 22.387 10.421 -43.786 1.00 69.31 253 PHE A O 1
ATOM 2104 N N . PRO A 1 254 ? 21.517 11.354 -45.642 1.00 80.88 254 PRO A N 1
ATOM 2105 C CA . PRO A 1 254 ? 22.483 10.762 -46.565 1.00 80.88 254 PRO A CA 1
ATOM 2106 C C . PRO A 1 254 ? 23.951 10.988 -46.186 1.00 80.88 254 PRO A C 1
ATOM 2108 O O . PRO A 1 254 ? 24.351 12.089 -45.801 1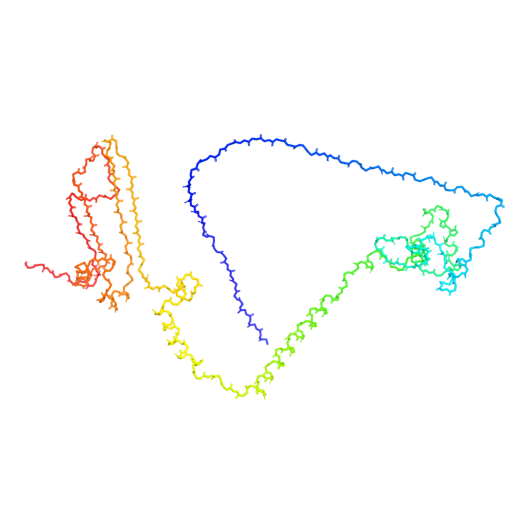.00 80.88 254 PRO A O 1
ATOM 2111 N N . LYS A 1 255 ? 24.786 9.966 -46.426 1.00 77.56 255 LYS A N 1
ATOM 2112 C CA . LYS A 1 255 ? 26.238 9.994 -46.178 1.00 77.56 255 LYS A CA 1
ATOM 2113 C C . LYS A 1 255 ? 26.943 11.245 -46.713 1.00 77.56 255 LYS A C 1
ATOM 2115 O O . LYS A 1 255 ? 27.814 11.777 -46.036 1.00 77.56 255 LYS A O 1
ATOM 2120 N N . SER A 1 256 ? 26.564 11.733 -47.893 1.00 82.31 256 SER A N 1
ATOM 2121 C CA . SER A 1 256 ? 27.148 12.941 -48.490 1.00 82.31 256 SER A CA 1
ATOM 2122 C C . SER A 1 256 ? 27.011 14.184 -47.603 1.00 82.31 256 SER A C 1
ATOM 2124 O O . SER A 1 256 ? 27.905 15.023 -47.600 1.00 82.31 256 SER A O 1
ATOM 2126 N N . ILE A 1 257 ? 25.932 14.291 -46.823 1.00 80.38 257 ILE A N 1
ATOM 2127 C CA . ILE A 1 257 ? 25.718 15.377 -45.859 1.00 80.38 257 ILE A CA 1
ATOM 2128 C C . ILE A 1 257 ? 26.535 15.126 -44.580 1.00 80.38 257 ILE A C 1
ATOM 2130 O O . ILE A 1 257 ? 27.151 16.057 -44.069 1.00 80.38 257 ILE A O 1
ATOM 2134 N N . ALA A 1 258 ? 26.639 13.877 -44.112 1.00 77.31 258 ALA A N 1
ATOM 2135 C CA . ALA A 1 258 ? 27.485 13.518 -42.966 1.00 77.31 258 ALA A CA 1
ATOM 2136 C C . ALA A 1 258 ? 28.977 13.783 -43.218 1.00 77.31 258 ALA A C 1
ATOM 2138 O O . ALA A 1 258 ? 29.652 14.384 -42.380 1.00 77.31 258 ALA A O 1
ATOM 2139 N N . ASP A 1 259 ? 29.479 13.397 -44.392 1.00 78.50 259 ASP A N 1
ATOM 2140 C CA . ASP A 1 259 ? 30.856 13.671 -44.797 1.00 78.50 259 ASP A CA 1
ATOM 2141 C C . ASP A 1 259 ? 31.089 15.193 -44.930 1.00 78.50 259 ASP A C 1
ATOM 2143 O O . ASP A 1 259 ? 32.120 15.685 -44.479 1.00 78.50 259 ASP A O 1
ATOM 2147 N N . LEU A 1 260 ? 30.122 15.971 -45.446 1.00 80.75 260 LEU A N 1
ATOM 2148 C CA . LEU A 1 260 ? 30.209 17.441 -45.499 1.00 80.75 260 LEU A CA 1
ATOM 2149 C C . LEU A 1 260 ? 30.233 18.101 -44.111 1.00 80.75 260 LEU A C 1
ATOM 2151 O O . LEU A 1 260 ? 31.078 18.967 -43.878 1.00 80.75 260 LEU A O 1
ATOM 2155 N N . ILE A 1 261 ? 29.347 17.699 -43.194 1.00 78.75 261 ILE A N 1
ATOM 2156 C CA . ILE A 1 261 ? 29.291 18.237 -41.824 1.00 78.75 261 ILE A CA 1
ATOM 2157 C C . ILE A 1 261 ? 30.611 17.964 -41.098 1.00 78.75 261 ILE A C 1
ATOM 2159 O O . ILE A 1 261 ? 31.203 18.882 -40.525 1.00 78.75 261 ILE A O 1
ATOM 2163 N N . ARG A 1 262 ? 31.121 16.730 -41.204 1.00 74.50 262 ARG A N 1
ATOM 2164 C CA . ARG A 1 262 ? 32.382 16.303 -40.588 1.00 74.50 262 ARG A CA 1
ATOM 2165 C C . ARG A 1 262 ? 33.610 16.999 -41.178 1.00 74.50 262 ARG A C 1
ATOM 2167 O O . ARG A 1 262 ? 34.491 17.392 -40.423 1.00 74.50 262 ARG A O 1
ATOM 2174 N N . LEU A 1 263 ? 33.702 17.129 -42.504 1.00 80.06 263 LEU A N 1
ATOM 2175 C CA . LEU A 1 263 ? 34.883 17.700 -43.168 1.00 80.06 263 LEU A CA 1
ATOM 2176 C C . LEU A 1 263 ? 35.027 19.211 -42.956 1.00 80.06 263 LEU A C 1
ATOM 2178 O O . LEU A 1 263 ? 36.143 19.719 -43.030 1.00 80.06 263 LEU A O 1
ATOM 2182 N N . ASN A 1 264 ? 33.923 19.921 -42.710 1.00 78.75 264 ASN A N 1
ATOM 2183 C CA . ASN A 1 264 ? 33.908 21.382 -42.604 1.00 78.75 264 ASN A CA 1
ATOM 2184 C C . ASN A 1 264 ? 33.576 21.893 -41.187 1.00 78.75 264 ASN A C 1
ATOM 2186 O O . ASN A 1 264 ? 33.485 23.102 -40.997 1.00 78.75 264 ASN A O 1
ATOM 2190 N N . SER A 1 265 ? 33.402 21.004 -40.200 1.00 80.00 265 SER A N 1
ATOM 2191 C CA . SER A 1 265 ? 33.026 21.336 -38.812 1.00 80.00 265 SER A CA 1
ATOM 2192 C C . SER A 1 265 ? 31.783 22.234 -38.713 1.00 80.00 265 SER A C 1
ATOM 2194 O O . SER A 1 265 ? 31.772 23.266 -38.032 1.00 80.00 265 SER A O 1
ATOM 2196 N N . ILE A 1 266 ? 30.735 21.825 -39.429 1.00 81.38 266 ILE A N 1
ATOM 2197 C CA . ILE A 1 266 ? 29.410 22.455 -39.395 1.00 81.38 266 ILE A CA 1
ATOM 2198 C C . ILE A 1 266 ? 28.741 22.171 -38.038 1.00 81.38 266 ILE A C 1
ATOM 2200 O O . ILE A 1 266 ? 28.910 21.088 -37.477 1.00 81.38 266 ILE A O 1
ATOM 2204 N N . ASP A 1 267 ? 28.008 23.156 -37.522 1.00 81.12 267 ASP A N 1
ATOM 2205 C CA . ASP A 1 267 ? 27.245 23.093 -36.266 1.00 81.12 267 ASP A CA 1
ATOM 2206 C C . ASP A 1 267 ? 25.740 22.934 -36.551 1.00 81.12 267 ASP A C 1
ATOM 2208 O O . ASP A 1 267 ? 25.095 22.020 -36.047 1.00 81.12 267 ASP A O 1
ATOM 2212 N N . GLU A 1 268 ? 25.204 23.756 -37.461 1.00 86.19 268 GLU A N 1
ATOM 2213 C CA . GLU A 1 268 ? 23.819 23.686 -37.947 1.00 86.19 268 GLU A CA 1
ATOM 2214 C C . GLU A 1 268 ? 23.804 23.666 -39.483 1.00 86.19 268 GLU A C 1
ATOM 2216 O O . GLU A 1 268 ? 24.571 24.385 -40.130 1.00 86.19 268 GLU A O 1
ATOM 2221 N N . PHE A 1 269 ? 22.925 22.861 -40.086 1.00 86.75 269 PHE A N 1
ATOM 2222 C CA . PHE A 1 269 ? 22.864 22.643 -41.534 1.00 86.75 269 PHE A CA 1
ATOM 2223 C C . PHE A 1 269 ? 21.418 22.670 -42.039 1.00 86.75 269 PHE A C 1
ATOM 2225 O O . PHE A 1 269 ? 20.580 21.896 -41.578 1.00 86.75 269 PHE A O 1
ATOM 2232 N N . HIS A 1 270 ? 21.132 23.533 -43.014 1.00 88.31 270 HIS A N 1
ATOM 2233 C CA . HIS A 1 270 ? 19.785 23.772 -43.523 1.00 88.31 270 HIS A CA 1
ATOM 2234 C C . HIS A 1 270 ? 19.726 23.586 -45.039 1.00 88.31 270 HIS A C 1
ATOM 2236 O O . HIS A 1 270 ? 20.526 24.155 -45.782 1.00 88.31 270 HIS A O 1
ATOM 2242 N N . ILE A 1 271 ? 18.725 22.832 -45.498 1.00 88.88 271 ILE A N 1
ATOM 2243 C CA . ILE A 1 271 ? 18.335 22.733 -46.908 1.00 88.88 271 ILE A CA 1
ATOM 2244 C C . ILE A 1 271 ? 16.886 23.206 -47.029 1.00 88.88 271 ILE A C 1
ATOM 2246 O O . ILE A 1 271 ? 16.008 22.698 -46.331 1.00 88.88 271 ILE A O 1
ATOM 2250 N N . SER A 1 272 ? 16.621 24.128 -47.951 1.00 88.81 272 SER A N 1
ATOM 2251 C CA . SER A 1 272 ? 15.273 24.471 -48.395 1.00 88.81 272 SER A CA 1
ATOM 2252 C C . SER A 1 272 ? 15.074 23.984 -49.837 1.00 88.81 272 SER A C 1
ATOM 2254 O O . SER A 1 272 ? 15.885 24.248 -50.724 1.00 88.81 272 SER A O 1
ATOM 2256 N N . LEU A 1 273 ? 14.005 23.219 -50.078 1.00 87.62 273 LEU A N 1
ATOM 2257 C CA . LEU A 1 273 ? 13.624 22.725 -51.407 1.00 87.62 273 LEU A CA 1
ATOM 2258 C C . LEU A 1 273 ? 12.239 23.270 -51.754 1.00 87.62 273 LEU A C 1
ATOM 2260 O O . LEU A 1 273 ? 11.280 23.041 -51.016 1.00 87.62 273 LEU A O 1
ATOM 2264 N N . THR A 1 274 ? 12.112 23.982 -52.874 1.00 86.19 274 THR A N 1
ATOM 2265 C CA . THR A 1 274 ? 10.833 24.542 -53.329 1.00 86.19 274 THR A CA 1
ATOM 2266 C C . THR A 1 274 ? 10.643 24.353 -54.834 1.00 86.19 274 THR A C 1
ATOM 2268 O O . THR A 1 274 ? 11.587 24.446 -55.618 1.00 86.19 274 THR A O 1
ATOM 2271 N N . GLN A 1 275 ? 9.406 24.097 -55.268 1.00 80.12 275 GLN A N 1
ATOM 2272 C CA . GLN A 1 275 ? 9.092 23.894 -56.682 1.00 80.12 275 GLN A CA 1
ATOM 2273 C C . GLN A 1 275 ? 8.235 25.041 -57.234 1.00 80.12 275 GLN A C 1
ATOM 2275 O O . GLN A 1 275 ? 7.143 25.318 -56.742 1.00 80.12 275 GLN A O 1
ATOM 2280 N N . GLY A 1 276 ? 8.711 25.667 -58.313 1.00 80.94 276 GLY A N 1
ATOM 2281 C CA . GLY A 1 276 ? 8.006 26.749 -59.004 1.00 80.94 276 GLY A CA 1
ATOM 2282 C C . GLY A 1 276 ? 8.181 28.130 -58.361 1.00 80.94 276 GLY A C 1
ATOM 2283 O O . GLY A 1 276 ? 8.941 28.318 -57.418 1.00 80.94 276 GLY A O 1
ATOM 2284 N N . LEU A 1 277 ? 7.494 29.130 -58.921 1.00 81.25 277 LEU A N 1
ATO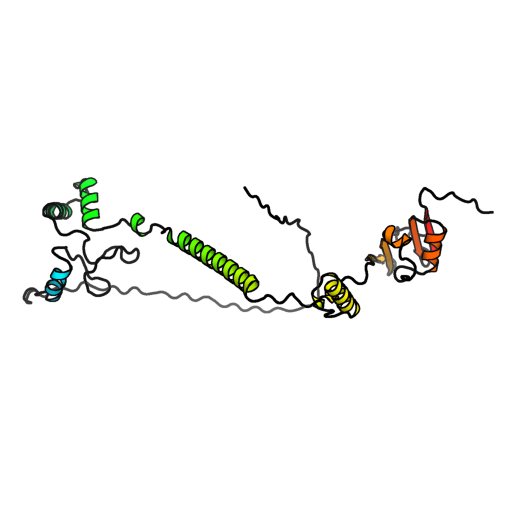M 2285 C CA . LEU A 1 277 ? 7.601 30.532 -58.504 1.00 81.25 277 LEU A CA 1
ATOM 2286 C C . LEU A 1 277 ? 6.479 30.911 -57.527 1.00 81.25 277 LEU A C 1
ATOM 2288 O O . LEU A 1 277 ? 5.302 30.865 -57.894 1.00 81.25 277 LEU A O 1
ATOM 2292 N N . TRP A 1 278 ? 6.834 31.366 -56.322 1.00 84.75 278 TRP A N 1
ATOM 2293 C CA . TRP A 1 278 ? 5.853 31.820 -55.334 1.00 84.75 278 TRP A CA 1
ATOM 2294 C C . TRP A 1 278 ? 5.173 33.138 -55.741 1.00 84.75 278 TRP A C 1
ATOM 2296 O O . TRP A 1 278 ? 5.811 34.183 -55.892 1.00 84.75 278 TRP A O 1
ATOM 2306 N N . ARG A 1 279 ? 3.845 33.116 -55.897 1.00 85.00 279 ARG A N 1
ATOM 2307 C CA . ARG A 1 279 ? 3.043 34.275 -56.319 1.00 85.00 279 ARG A CA 1
ATOM 2308 C C . ARG A 1 279 ? 2.557 35.085 -55.117 1.00 85.00 279 ARG A C 1
ATOM 2310 O O . ARG A 1 279 ? 1.372 35.069 -54.794 1.00 85.00 279 ARG A O 1
ATOM 2317 N N . TYR A 1 280 ? 3.453 35.851 -54.492 1.00 86.38 280 TYR A N 1
ATOM 2318 C CA . TYR A 1 280 ? 3.170 36.683 -53.303 1.00 86.38 280 TYR A CA 1
ATOM 2319 C C . TYR A 1 280 ? 1.855 37.490 -53.377 1.00 86.38 280 TYR A C 1
ATOM 2321 O O . TYR A 1 280 ? 1.091 37.504 -52.418 1.00 86.38 280 TYR A O 1
ATOM 2329 N N . LYS A 1 281 ? 1.539 38.096 -54.536 1.00 85.25 281 LYS A N 1
ATOM 2330 C CA . LYS A 1 281 ? 0.292 38.865 -54.767 1.00 85.25 281 LYS A CA 1
ATOM 2331 C C . LYS A 1 281 ? -1.009 38.038 -54.741 1.00 85.25 281 LYS A C 1
ATOM 2333 O O . LYS A 1 281 ? -2.081 38.627 -54.739 1.00 85.25 281 LYS A O 1
ATOM 2338 N N . GLN A 1 282 ? -0.928 36.709 -54.797 1.00 84.19 282 GLN A N 1
ATOM 2339 C CA . GLN A 1 282 ? -2.073 35.785 -54.849 1.00 84.19 282 GLN A CA 1
ATOM 2340 C C . GLN A 1 282 ? -2.098 34.801 -53.669 1.00 84.19 282 GLN A C 1
ATOM 2342 O O . GLN A 1 282 ? -3.158 34.283 -53.325 1.00 84.19 282 GLN A O 1
ATOM 2347 N N . TRP A 1 283 ? -0.939 34.514 -53.069 1.00 83.75 283 TRP A N 1
ATOM 2348 C CA . TRP A 1 283 ? -0.757 33.467 -52.052 1.00 83.75 283 TRP A CA 1
ATOM 2349 C C . TRP A 1 283 ? -0.287 34.008 -50.691 1.00 83.75 283 TRP A C 1
ATOM 2351 O O . TRP A 1 283 ? -0.033 33.224 -49.773 1.00 83.75 283 TRP A O 1
ATOM 2361 N N . ASN A 1 284 ? -0.201 35.338 -50.554 1.00 85.00 284 ASN A N 1
ATOM 2362 C CA . ASN A 1 284 ? 0.413 36.056 -49.432 1.00 85.00 284 ASN A CA 1
ATOM 2363 C C . ASN A 1 284 ? 1.871 35.610 -49.201 1.00 85.00 284 ASN A C 1
ATOM 2365 O O . ASN A 1 284 ? 2.505 35.028 -50.085 1.00 85.00 284 ASN A O 1
ATOM 2369 N N . PHE A 1 285 ? 2.437 35.906 -48.032 1.00 83.88 285 PHE A N 1
ATOM 2370 C CA . PHE A 1 285 ? 3.747 35.381 -47.648 1.00 83.88 285 PHE A CA 1
ATOM 2371 C C . PHE A 1 285 ? 3.669 33.871 -47.312 1.00 83.88 285 PHE A C 1
ATOM 2373 O O . PHE A 1 285 ? 2.626 33.402 -46.824 1.00 83.88 285 PHE A O 1
ATOM 2380 N N . PRO A 1 286 ? 4.737 33.098 -47.595 1.00 83.44 286 PRO A N 1
ATOM 2381 C CA . PRO A 1 286 ? 4.923 31.757 -47.042 1.00 83.44 286 PRO A CA 1
ATOM 2382 C C . PRO A 1 286 ? 5.296 31.846 -45.548 1.00 83.44 286 PRO A C 1
ATOM 2384 O O . PRO A 1 286 ? 5.581 32.935 -45.050 1.00 83.44 286 PRO A O 1
ATOM 2387 N N . ILE A 1 287 ? 5.291 30.720 -44.827 1.00 81.12 287 ILE A N 1
ATOM 2388 C CA . ILE A 1 287 ? 5.678 30.694 -43.400 1.00 81.12 287 ILE A CA 1
ATOM 2389 C C . ILE A 1 287 ? 7.200 30.777 -43.255 1.00 81.12 287 ILE A C 1
ATOM 2391 O O . ILE A 1 287 ? 7.705 31.594 -42.491 1.00 81.12 287 ILE A O 1
ATOM 2395 N N . VAL A 1 288 ? 7.925 29.974 -44.037 1.00 81.69 288 VAL A N 1
ATOM 2396 C CA . VAL A 1 288 ? 9.369 30.116 -44.247 1.00 81.69 288 VAL A CA 1
ATOM 2397 C C . VAL A 1 288 ? 9.579 30.596 -45.679 1.00 81.69 288 VAL A C 1
ATOM 2399 O O . VAL A 1 288 ? 9.033 30.018 -46.620 1.00 81.69 288 VAL A O 1
ATOM 2402 N N . SER A 1 289 ? 10.334 31.680 -45.845 1.00 81.50 289 SER A N 1
ATOM 2403 C CA . SER A 1 289 ? 10.708 32.198 -47.161 1.00 81.50 289 SER A CA 1
ATOM 2404 C C . SER A 1 289 ? 11.954 31.475 -47.659 1.00 81.50 289 SER A C 1
ATOM 2406 O O . SER A 1 289 ? 12.963 31.472 -46.965 1.00 81.50 289 SER A O 1
ATOM 2408 N N . ALA A 1 290 ? 11.880 30.911 -48.862 1.00 82.69 290 ALA A N 1
ATOM 2409 C CA . ALA A 1 290 ? 12.975 30.223 -49.542 1.00 82.69 290 ALA A CA 1
ATOM 2410 C C . ALA A 1 290 ? 12.905 30.506 -51.060 1.00 82.69 290 ALA A C 1
ATOM 2412 O O . ALA A 1 290 ? 11.810 30.765 -51.581 1.00 82.69 290 ALA A O 1
ATOM 2413 N N . PRO A 1 291 ? 14.037 30.494 -51.785 1.00 83.81 291 PRO A N 1
ATOM 2414 C CA . PRO A 1 291 ? 14.082 30.740 -53.223 1.00 83.81 291 PRO A CA 1
ATOM 2415 C C . PRO A 1 291 ? 13.541 29.547 -54.038 1.00 83.81 291 PRO A C 1
ATOM 2417 O O . PRO A 1 291 ? 13.499 28.419 -53.539 1.00 83.81 291 PRO A O 1
ATOM 2420 N N . PRO A 1 292 ? 13.135 29.768 -55.305 1.00 83.12 292 PRO A N 1
ATOM 2421 C CA . PRO A 1 292 ? 12.702 28.701 -56.207 1.00 83.12 292 PRO A CA 1
ATOM 2422 C C . PRO A 1 292 ? 13.847 27.721 -56.513 1.00 83.12 292 PRO A C 1
ATOM 2424 O O . PRO A 1 292 ? 14.915 28.137 -56.959 1.00 83.12 292 PRO A O 1
ATOM 2427 N N . GLY A 1 293 ? 13.603 26.419 -56.349 1.00 87.75 293 GLY A N 1
ATOM 2428 C CA . GLY A 1 293 ? 14.584 25.359 -56.593 1.00 87.75 293 GLY A CA 1
ATOM 2429 C C . GLY A 1 293 ? 15.151 24.784 -55.296 1.00 87.75 293 GLY A C 1
ATOM 2430 O O . GLY A 1 293 ? 14.444 24.087 -54.570 1.00 87.75 293 GLY A O 1
ATOM 2431 N N . ALA A 1 294 ? 16.431 25.038 -55.031 1.00 87.00 294 ALA A N 1
ATOM 2432 C CA . ALA A 1 294 ? 17.115 24.577 -53.828 1.00 87.00 294 ALA A CA 1
ATOM 2433 C C . ALA A 1 294 ? 18.035 25.671 -53.272 1.00 87.00 294 ALA A C 1
ATOM 2435 O O . ALA A 1 294 ? 18.773 26.307 -54.025 1.00 87.00 294 ALA A O 1
ATOM 2436 N N . GLU A 1 295 ? 18.023 25.845 -51.956 1.00 88.31 295 GLU A N 1
ATOM 2437 C CA . GLU A 1 295 ? 18.963 26.670 -51.200 1.00 88.31 295 GLU A CA 1
ATOM 2438 C C . GLU A 1 295 ? 19.556 25.833 -50.063 1.00 88.31 295 GLU A C 1
ATOM 2440 O O . GLU A 1 295 ? 18.904 24.949 -49.505 1.00 88.31 295 GLU A O 1
ATOM 2445 N N . VAL A 1 296 ? 20.823 26.096 -49.746 1.00 89.88 296 VAL A N 1
ATOM 2446 C CA . VAL A 1 296 ? 21.566 25.414 -48.685 1.00 89.88 296 VAL A CA 1
ATOM 2447 C C . VAL A 1 296 ? 22.401 26.452 -47.950 1.00 89.88 296 VAL A C 1
ATOM 2449 O O . VAL A 1 296 ? 23.113 27.229 -48.587 1.00 89.88 296 VAL A O 1
ATOM 2452 N N . TRP A 1 297 ? 22.335 26.455 -46.623 1.00 88.81 297 TRP A N 1
ATOM 2453 C CA . TRP A 1 297 ? 23.183 27.284 -45.769 1.00 88.81 297 TRP A CA 1
ATOM 2454 C C . TRP A 1 297 ? 23.506 26.561 -44.459 1.00 88.81 297 TRP A C 1
ATOM 2456 O O . TRP A 1 297 ? 22.851 25.588 -44.085 1.00 88.81 297 TRP A O 1
ATOM 2466 N N . ALA A 1 298 ? 24.572 26.998 -43.793 1.00 88.94 298 ALA A N 1
ATOM 2467 C CA . ALA A 1 298 ? 25.120 26.323 -42.625 1.00 88.94 298 ALA A CA 1
ATOM 2468 C C . ALA A 1 298 ? 25.806 27.315 -41.679 1.00 88.94 298 ALA A C 1
ATOM 2470 O O . ALA A 1 298 ? 26.424 28.280 -42.137 1.00 88.94 298 ALA A O 1
ATOM 2471 N N . TRP A 1 299 ? 25.743 27.038 -40.378 1.00 86.62 299 TRP A N 1
ATOM 2472 C CA . TRP A 1 299 ? 26.569 27.693 -39.365 1.00 86.62 299 TRP A CA 1
ATOM 2473 C C . TRP A 1 299 ? 27.770 26.806 -39.027 1.00 86.62 299 TRP A C 1
ATOM 2475 O O . TRP A 1 299 ? 27.655 25.583 -38.956 1.00 86.62 299 TRP A O 1
ATOM 2485 N N . PHE A 1 300 ? 28.935 27.418 -38.824 1.00 86.00 300 PHE A N 1
ATOM 2486 C CA . PHE A 1 300 ? 30.199 26.724 -38.563 1.00 86.00 300 PHE A CA 1
ATOM 2487 C C . PHE A 1 300 ? 30.630 26.926 -37.111 1.00 86.00 300 PHE A C 1
ATOM 2489 O O . PHE A 1 300 ? 30.461 28.017 -36.561 1.00 86.00 300 PHE A O 1
ATOM 2496 N N . LYS A 1 301 ? 31.227 25.896 -36.499 1.00 81.56 301 LYS A N 1
ATOM 2497 C CA . LYS A 1 301 ? 31.695 25.968 -35.108 1.00 81.56 301 LYS A CA 1
ATOM 2498 C C . LYS A 1 301 ? 32.748 27.078 -34.948 1.00 81.56 301 LYS A C 1
ATOM 2500 O O . LYS A 1 301 ? 33.663 27.164 -35.767 1.00 81.56 301 LYS A O 1
ATOM 2505 N N . PRO A 1 302 ? 32.718 27.893 -33.875 1.00 77.31 302 PRO A N 1
ATOM 2506 C CA . PRO A 1 302 ? 33.484 29.146 -33.779 1.00 77.31 302 PRO A CA 1
ATOM 2507 C C . PRO A 1 302 ? 35.021 29.011 -33.741 1.00 77.31 302 PRO A C 1
ATOM 2509 O O . PRO A 1 302 ? 35.714 30.022 -33.655 1.00 77.31 302 PRO A O 1
ATOM 2512 N N . GLN A 1 303 ? 35.570 27.793 -33.809 1.00 64.62 303 GLN A N 1
ATOM 2513 C CA . GLN A 1 303 ? 37.012 27.535 -33.921 1.00 64.62 303 GLN A CA 1
ATOM 2514 C C . GLN A 1 303 ? 37.472 27.169 -35.348 1.00 64.62 303 GLN A C 1
ATOM 2516 O O . GLN A 1 303 ? 38.659 26.922 -35.557 1.00 64.62 303 GLN A O 1
ATOM 2521 N N . THR A 1 304 ? 36.585 27.156 -36.353 1.00 61.03 304 THR A N 1
ATOM 2522 C CA . THR A 1 304 ? 36.986 26.933 -37.753 1.00 61.03 304 THR A CA 1
ATOM 2523 C C . THR A 1 304 ? 37.758 28.126 -38.315 1.00 61.03 304 THR A C 1
ATOM 2525 O O . THR A 1 304 ? 37.203 29.211 -38.505 1.00 61.03 304 THR A O 1
ATOM 2528 N N . THR A 1 305 ? 39.027 27.927 -38.665 1.00 57.81 305 THR A N 1
ATOM 2529 C CA . THR A 1 305 ? 39.783 28.887 -39.473 1.00 57.81 305 THR A CA 1
ATOM 2530 C C . THR A 1 305 ? 39.248 28.895 -40.904 1.00 57.81 305 THR A C 1
ATOM 2532 O O . THR A 1 305 ? 39.423 27.933 -41.647 1.00 57.81 305 THR A O 1
ATOM 2535 N N . ILE A 1 306 ? 38.606 29.997 -41.308 1.00 59.47 306 ILE A N 1
ATOM 2536 C CA . ILE A 1 306 ? 38.062 30.158 -42.665 1.00 59.47 306 ILE A CA 1
ATOM 2537 C C . ILE A 1 306 ? 39.216 30.180 -43.677 1.00 59.47 306 ILE A C 1
ATOM 2539 O O . ILE A 1 306 ? 39.854 31.211 -43.915 1.00 59.47 306 ILE A O 1
ATOM 2543 N N . THR A 1 307 ? 39.475 29.033 -44.300 1.00 56.28 307 THR A N 1
ATOM 2544 C CA . THR A 1 307 ? 40.346 28.921 -45.466 1.00 56.28 307 THR A CA 1
ATOM 2545 C C . THR A 1 307 ? 39.673 29.631 -46.636 1.00 56.28 307 THR A C 1
ATOM 2547 O O . THR A 1 307 ? 38.638 29.205 -47.144 1.00 56.28 307 THR A O 1
ATOM 2550 N N . LYS A 1 308 ? 40.248 30.759 -47.069 1.00 37.38 308 LYS A N 1
ATOM 2551 C CA . LYS A 1 308 ? 39.763 31.448 -48.271 1.00 37.38 308 LYS A CA 1
ATOM 2552 C C . LYS A 1 308 ? 39.850 30.493 -49.474 1.00 37.38 308 LYS A C 1
ATOM 2554 O O . LYS A 1 308 ? 40.884 29.832 -49.615 1.00 37.38 308 LYS A O 1
ATOM 2559 N N . PRO A 1 309 ? 38.821 30.432 -50.340 1.00 46.31 309 PRO A N 1
ATOM 2560 C CA . PRO A 1 309 ? 38.916 29.683 -51.588 1.00 46.31 309 PRO A CA 1
ATOM 2561 C C . PRO A 1 309 ? 40.055 30.233 -52.459 1.00 46.31 309 PRO A C 1
ATOM 2563 O O . PRO A 1 309 ? 40.405 31.414 -52.365 1.00 46.31 309 PRO A O 1
ATOM 2566 N N . LYS A 1 310 ? 40.634 29.351 -53.278 1.00 38.47 310 LYS A N 1
ATOM 2567 C CA . LYS A 1 310 ? 41.584 29.700 -54.342 1.00 38.47 310 LYS A CA 1
ATOM 2568 C C . LYS A 1 310 ? 40.848 30.052 -55.630 1.00 38.47 310 LYS A C 1
ATOM 2570 O O . LYS A 1 310 ? 39.784 29.436 -55.853 1.00 38.47 310 LYS A O 1
#

Radius of gyration: 46.49 Å; chains: 1; bounding box: 102×64×110 Å

Sequence (310 aa):
MSRVLGAFCKFGLGCRIHRLVQFRTAVTTTHSQVRETQTQNHSQQPHELDPLKPPHIDHDRMRMHPRIGNREIVGYGMKGNPDYFDLAMFPCPSIRWEVDTPEVKKLREKEQGDWHSLTIEEKKKLYRSSFRQTFEEFTQPEGLWKWSIGMALIGLSALTLVYDGYRRLVYTFDPPDSTSDEKLKKQLEYHIAARQGPQTGLASEWDYEVDNYKEELYIRPLQSGHTYFQFLFTTVVDNDIIENNIVHHYNLFPKSIADLIRLNSIDEFHISLTQGLWRYKQWNFPIVSAPPGAEVWAWFKPQTTITKPK

Organism: NCBI:txid1234261